Protein AF-D9WEN8-F1 (afdb_monomer)

Solvent-accessible surface area (backbone atoms only — not comparable to full-atom values): 18087 Å² total; per-residue (Å²): 137,87,83,88,86,85,82,89,89,84,84,88,90,79,89,88,81,90,81,87,88,85,82,89,86,88,82,87,87,84,91,87,86,86,87,88,85,88,84,84,89,87,86,89,84,90,87,85,89,81,90,79,90,79,93,75,87,80,79,76,79,74,79,77,76,73,78,77,68,77,66,58,41,31,35,40,40,37,37,26,65,63,61,92,58,55,71,56,54,54,54,49,50,37,51,77,69,47,34,47,82,76,46,77,50,74,50,76,41,84,86,83,42,35,27,38,39,41,37,35,30,33,37,79,56,96,74,58,70,66,59,53,50,62,66,42,45,66,59,34,60,76,56,58,43,55,68,50,76,45,54,66,83,64,53,54,33,27,35,41,28,30,44,91,49,54,70,56,45,52,51,53,53,49,32,34,74,74,57,79,37,73,52,38,68,69,31,38,40,18,56,48,70,88,55,45,68,62,38,47,76,69,75,35,49,70,43,76,50,62,68,49,92,89,39,40,68,59,38,52,50,53,50,50,49,50,36,59,77,66,63,46,63,36,38,33,30,28,43,43,78,74,82,77,53,74,66,59,51,59,80,38,58,97,25,66,47,79,56,71,100,65,68,86,85,79,70,84,71,92,75,91,69,85,87,73,94,81,80,134

Nearest PDB structures (foldseek):
  3lou-assembly1_A  TM=9.646E-01  e=3.267E-28  Burkholderia mallei ATCC 23344
  3n0v-assembly1_B  TM=9.504E-01  e=4.666E-27  Pseudomonas putida KT2440
  3n0v-assembly1_D  TM=9.487E-01  e=1.084E-26  Pseudomonas putida KT2440
  3n0v-assembly1_C  TM=9.506E-01  e=1.234E-26  Pseudomonas putida KT2440
  3o1l-assembly1_A  TM=9.426E-01  e=4.818E-26  Pseudomonas syringae pv. tomato

Structure (mmCIF, N/CA/C/O backbone):
data_AF-D9WEN8-F1
#
_entry.id   AF-D9WEN8-F1
#
loop_
_atom_site.group_PDB
_atom_site.id
_atom_site.type_symbol
_atom_site.label_atom_id
_atom_site.label_alt_id
_atom_site.label_comp_id
_atom_site.label_asym_id
_atom_site.label_entity_id
_atom_site.label_seq_id
_atom_site.pdbx_PDB_ins_code
_atom_site.Cartn_x
_atom_site.Cartn_y
_atom_site.Cartn_z
_atom_site.occupancy
_atom_site.B_iso_or_equiv
_atom_site.auth_seq_id
_atom_site.auth_comp_id
_atom_site.auth_asym_id
_atom_site.auth_atom_id
_atom_site.pdbx_PDB_model_num
ATOM 1 N N . MET A 1 1 ? 60.570 -8.920 40.098 1.00 38.47 1 MET A N 1
ATOM 2 C CA . MET A 1 1 ? 61.234 -9.096 38.787 1.00 38.47 1 MET A CA 1
ATOM 3 C C . MET A 1 1 ? 60.233 -8.640 37.731 1.00 38.47 1 MET A C 1
ATOM 5 O O . MET A 1 1 ? 59.176 -9.238 37.662 1.00 38.47 1 MET A O 1
ATOM 9 N N . ALA A 1 2 ? 60.297 -7.405 37.232 1.00 35.53 2 ALA A N 1
ATOM 10 C CA . ALA A 1 2 ? 61.261 -6.829 36.281 1.00 35.53 2 ALA A CA 1
ATOM 11 C C . ALA A 1 2 ? 60.870 -7.086 34.808 1.00 35.53 2 ALA A C 1
ATOM 13 O O . ALA A 1 2 ? 60.746 -8.235 34.403 1.00 35.53 2 ALA A O 1
ATOM 14 N N . GLY A 1 3 ? 60.752 -5.987 34.045 1.00 34.22 3 GLY A N 1
ATOM 15 C CA . GLY A 1 3 ? 60.703 -5.920 32.573 1.00 34.22 3 GLY A CA 1
ATOM 16 C C . GLY A 1 3 ? 59.301 -5.633 32.015 1.00 34.22 3 GLY A C 1
ATOM 17 O O . GLY A 1 3 ? 58.440 -6.489 32.112 1.00 34.22 3 GLY A O 1
ATOM 18 N N . GLY A 1 4 ? 58.942 -4.475 31.448 1.00 31.72 4 GLY A N 1
ATOM 19 C CA . GLY A 1 4 ? 59.735 -3.388 30.863 1.00 31.72 4 GLY A CA 1
ATOM 20 C C . GLY A 1 4 ? 59.797 -3.524 29.335 1.00 31.72 4 GLY A C 1
ATOM 21 O O . GLY A 1 4 ? 60.374 -4.485 28.844 1.00 31.72 4 GLY A O 1
ATOM 22 N N . GLY A 1 5 ? 59.231 -2.564 28.589 1.00 31.83 5 GLY A N 1
ATOM 23 C CA . GLY A 1 5 ? 59.340 -2.529 27.123 1.00 31.83 5 GLY A CA 1
ATOM 24 C C . GLY A 1 5 ? 58.477 -1.469 26.429 1.00 31.83 5 GLY A C 1
ATOM 25 O O . GLY A 1 5 ? 57.454 -1.788 25.836 1.00 31.83 5 GLY A O 1
ATOM 26 N N . ALA A 1 6 ? 58.896 -0.204 26.505 1.00 37.72 6 ALA A N 1
ATOM 27 C CA . ALA A 1 6 ? 58.406 0.913 25.689 1.00 37.72 6 ALA A CA 1
ATOM 28 C C . ALA A 1 6 ? 59.028 0.893 24.275 1.00 37.72 6 ALA A C 1
ATOM 30 O O . ALA A 1 6 ? 60.138 0.384 24.128 1.00 37.72 6 ALA A O 1
ATOM 31 N N . GLY A 1 7 ? 58.393 1.496 23.248 1.00 31.41 7 GLY A N 1
ATOM 32 C CA . GLY A 1 7 ? 59.042 1.498 21.923 1.00 31.41 7 GLY A CA 1
ATOM 33 C C . GLY A 1 7 ? 58.468 2.189 20.672 1.00 31.41 7 GLY A C 1
ATOM 34 O O . GLY A 1 7 ? 58.916 1.811 19.605 1.00 31.41 7 GLY A O 1
ATOM 35 N N . ARG A 1 8 ? 57.610 3.222 20.762 1.00 35.47 8 ARG A N 1
ATOM 36 C CA . ARG A 1 8 ? 57.650 4.453 19.907 1.00 35.47 8 ARG A CA 1
ATOM 37 C C . ARG A 1 8 ? 57.531 4.350 18.335 1.00 35.47 8 ARG A C 1
ATOM 39 O O . ARG A 1 8 ? 57.304 3.274 17.807 1.00 35.47 8 ARG A O 1
ATOM 46 N N . PRO A 1 9 ? 57.479 5.477 17.567 1.00 49.91 9 PRO A N 1
ATOM 47 C CA . PRO A 1 9 ? 56.407 5.764 16.590 1.00 49.91 9 PRO A CA 1
ATOM 48 C C . PRO A 1 9 ? 56.880 5.918 15.125 1.00 49.91 9 PRO A C 1
ATOM 50 O O . PRO A 1 9 ? 58.072 6.092 14.894 1.00 49.91 9 PRO A O 1
ATOM 53 N N . ARG A 1 10 ? 55.955 6.012 14.146 1.00 33.59 10 ARG A N 1
ATOM 54 C CA . ARG A 1 10 ? 56.220 6.613 12.811 1.00 33.59 10 ARG A CA 1
ATOM 55 C C . ARG A 1 10 ? 54.983 7.296 12.181 1.00 33.59 10 ARG A C 1
ATOM 57 O O . ARG A 1 10 ? 54.046 6.639 11.749 1.00 33.59 10 ARG A O 1
ATOM 64 N N . ARG A 1 11 ? 55.023 8.631 12.098 1.00 36.66 11 ARG A N 1
ATOM 65 C CA . ARG A 1 11 ? 54.615 9.473 10.939 1.00 36.66 11 ARG A CA 1
ATOM 66 C C . ARG A 1 11 ? 55.939 9.876 10.231 1.00 36.66 11 ARG A C 1
ATOM 68 O O . ARG A 1 11 ? 56.950 9.774 10.934 1.00 36.66 11 ARG A O 1
ATOM 75 N N . PRO A 1 12 ? 56.026 10.359 8.962 1.00 45.03 12 PRO A N 1
ATOM 76 C CA . PRO A 1 12 ? 55.145 11.372 8.348 1.00 45.03 12 PRO A CA 1
ATOM 77 C C . PRO A 1 12 ? 55.037 11.335 6.790 1.00 45.03 12 PRO A C 1
ATOM 79 O O . PRO A 1 12 ? 55.405 10.350 6.161 1.00 45.03 12 PRO A O 1
ATOM 82 N N . CYS A 1 13 ? 54.583 12.472 6.231 1.00 29.47 13 CYS A N 1
ATOM 83 C CA . CYS A 1 13 ? 54.629 12.976 4.841 1.00 29.47 13 CYS A CA 1
ATOM 84 C C . CYS A 1 13 ? 53.348 12.818 4.004 1.00 29.47 13 CYS A C 1
ATOM 86 O O . CYS A 1 13 ? 52.718 11.773 4.034 1.00 29.47 13 CYS A O 1
ATOM 88 N N . ALA A 1 14 ? 52.938 13.753 3.144 1.00 30.81 14 ALA A N 1
ATOM 89 C CA . ALA A 1 14 ? 53.024 15.218 3.035 1.00 30.81 14 ALA A CA 1
ATOM 90 C C . ALA A 1 14 ? 52.267 15.589 1.737 1.00 30.81 14 ALA A C 1
ATOM 92 O O . ALA A 1 14 ? 52.383 14.876 0.752 1.00 30.81 14 ALA A O 1
ATOM 93 N N . ALA A 1 15 ? 51.562 16.724 1.765 1.00 29.56 15 ALA A N 1
ATOM 94 C CA . ALA A 1 15 ? 51.354 17.695 0.680 1.00 29.56 15 ALA A CA 1
ATOM 95 C C . ALA A 1 15 ? 50.816 17.284 -0.716 1.00 29.56 15 ALA A C 1
ATOM 97 O O . ALA A 1 15 ? 51.430 16.536 -1.466 1.00 29.56 15 ALA A O 1
ATOM 98 N N . GLY A 1 16 ? 49.796 18.042 -1.151 1.00 27.25 16 GLY A N 1
ATOM 99 C CA . GLY A 1 16 ? 49.771 18.626 -2.498 1.00 27.25 16 GLY A CA 1
ATOM 100 C C . GLY A 1 16 ? 48.474 18.440 -3.289 1.00 27.25 16 GLY A C 1
ATOM 101 O O . GLY A 1 16 ? 48.266 17.388 -3.866 1.00 27.25 16 GLY A O 1
ATOM 102 N N . HIS A 1 17 ? 47.645 19.483 -3.405 1.00 33.69 17 HIS A N 1
ATOM 103 C CA . HIS A 1 17 ? 47.563 20.317 -4.619 1.00 33.69 17 HIS A CA 1
ATOM 104 C C . HIS A 1 17 ? 46.342 21.251 -4.589 1.00 33.69 17 HIS A C 1
ATOM 106 O O . HIS A 1 17 ? 45.189 20.830 -4.611 1.00 33.69 17 HIS A O 1
ATOM 112 N N . GLN A 1 18 ? 46.636 22.551 -4.607 1.00 35.09 18 GLN A N 1
ATOM 113 C CA . GLN A 1 18 ? 45.732 23.614 -5.031 1.00 35.09 18 GLN A CA 1
ATOM 114 C C . GLN A 1 18 ? 45.391 23.430 -6.518 1.00 35.09 18 GLN A C 1
ATOM 116 O O . GLN A 1 18 ? 46.287 23.179 -7.324 1.00 35.09 18 GLN A O 1
ATOM 121 N N . ARG A 1 19 ? 44.133 23.654 -6.917 1.00 34.00 19 ARG A N 1
ATOM 122 C CA . ARG A 1 19 ? 43.801 23.980 -8.312 1.00 34.00 19 ARG A CA 1
ATOM 123 C C . ARG A 1 19 ? 42.937 25.235 -8.386 1.00 34.00 19 ARG A C 1
ATOM 125 O O . ARG A 1 19 ? 41.888 25.350 -7.762 1.00 34.00 19 ARG A O 1
ATOM 132 N N . ARG A 1 20 ? 43.491 26.179 -9.144 1.00 33.03 20 ARG A N 1
ATOM 133 C CA . ARG A 1 20 ? 43.007 27.511 -9.504 1.00 33.03 20 ARG A CA 1
ATOM 134 C C . ARG A 1 20 ? 41.741 27.417 -10.365 1.00 33.03 20 ARG A C 1
ATOM 136 O O . ARG A 1 20 ? 41.629 26.509 -11.184 1.00 33.03 20 ARG A O 1
ATOM 143 N N . ARG A 1 21 ? 40.825 28.379 -10.204 1.00 33.25 21 ARG A N 1
ATOM 144 C CA . ARG A 1 21 ? 39.666 28.611 -11.083 1.00 33.25 21 ARG A CA 1
ATOM 145 C C . ARG A 1 21 ? 39.957 29.742 -12.078 1.00 33.25 21 ARG A C 1
ATOM 147 O O . ARG A 1 21 ? 40.507 30.765 -11.681 1.00 33.25 21 ARG A O 1
ATOM 154 N N . GLY A 1 22 ? 39.501 29.550 -13.318 1.00 30.94 22 GLY A N 1
ATOM 155 C CA . GLY A 1 22 ? 39.357 30.539 -14.399 1.00 30.94 22 GLY A CA 1
ATOM 156 C C . GLY A 1 22 ? 39.934 30.040 -15.739 1.00 30.94 22 GLY A C 1
ATOM 157 O O . GLY A 1 22 ? 40.894 29.271 -15.677 1.00 30.94 22 GLY A O 1
ATOM 158 N N . PRO A 1 23 ? 39.427 30.464 -16.926 1.00 40.69 23 PRO A N 1
ATOM 159 C CA . PRO A 1 23 ? 38.414 31.503 -17.193 1.00 40.69 23 PRO A CA 1
ATOM 160 C C . PRO A 1 23 ? 37.278 31.123 -18.192 1.00 40.69 23 PRO A C 1
ATOM 162 O O . PRO A 1 23 ? 37.383 30.167 -18.947 1.00 40.69 23 PRO A O 1
ATOM 165 N N . GLY A 1 24 ? 36.216 31.946 -18.194 1.00 29.12 24 GLY A N 1
ATOM 166 C CA . GLY A 1 24 ? 35.548 32.526 -19.379 1.00 29.12 24 GLY A CA 1
ATOM 167 C C . GLY A 1 24 ? 34.838 31.634 -20.410 1.00 29.12 24 GLY A C 1
ATOM 168 O O . GLY A 1 24 ? 35.480 31.019 -21.250 1.00 29.12 24 GLY A O 1
ATOM 169 N N . CYS A 1 25 ? 33.505 31.723 -20.469 1.00 31.09 25 CYS A N 1
ATOM 170 C CA . CYS A 1 25 ? 32.726 31.473 -21.689 1.00 31.09 25 CYS A CA 1
ATOM 171 C C . CYS A 1 25 ? 31.950 32.744 -22.054 1.00 31.09 25 CYS A C 1
ATOM 173 O O . CYS A 1 25 ? 31.210 33.284 -21.232 1.00 31.09 25 CYS A O 1
ATOM 175 N N . ALA A 1 26 ? 32.184 33.224 -23.274 1.00 33.00 26 ALA A N 1
ATOM 176 C CA . ALA A 1 26 ? 31.549 34.381 -23.888 1.00 33.00 26 ALA A CA 1
ATOM 177 C C . ALA A 1 26 ? 30.248 33.971 -24.600 1.00 33.00 26 ALA A C 1
ATOM 179 O O . ALA A 1 26 ? 30.195 32.925 -25.243 1.00 33.00 26 ALA A O 1
ATOM 180 N N . ALA A 1 27 ? 29.222 34.816 -24.496 1.00 37.03 27 ALA A N 1
ATOM 181 C CA . ALA A 1 27 ? 27.984 34.751 -25.273 1.00 37.03 27 ALA A CA 1
ATOM 182 C C . ALA A 1 27 ? 28.056 35.730 -26.466 1.00 37.03 27 ALA A C 1
ATOM 184 O O . ALA A 1 27 ? 28.736 36.754 -26.342 1.00 37.03 27 ALA A O 1
ATOM 185 N N . PRO A 1 28 ? 27.373 35.471 -27.598 1.00 39.84 28 PRO A N 1
ATOM 186 C CA . PRO A 1 28 ? 27.356 36.392 -28.729 1.00 39.84 28 PRO A CA 1
ATOM 187 C C . PRO A 1 28 ? 26.201 37.412 -28.683 1.00 39.84 28 PRO A C 1
ATOM 189 O O . PRO A 1 28 ? 25.186 37.232 -28.014 1.00 39.84 28 PRO A O 1
ATOM 192 N N . HIS A 1 29 ? 26.446 38.499 -29.417 1.00 36.53 29 HIS A N 1
ATOM 193 C CA . HIS A 1 29 ? 25.778 39.803 -29.489 1.00 36.53 29 HIS A CA 1
ATOM 194 C C . HIS A 1 29 ? 24.372 39.852 -30.146 1.00 36.53 29 HIS A C 1
ATOM 196 O O . HIS A 1 29 ? 23.955 38.882 -30.778 1.00 36.53 29 HIS A O 1
ATOM 202 N N . PRO A 1 30 ? 23.666 41.008 -30.043 1.00 41.50 30 PRO A N 1
ATOM 203 C CA . PRO A 1 30 ? 22.295 41.225 -30.519 1.00 41.50 30 PRO A CA 1
ATOM 204 C C . PRO A 1 30 ? 22.186 42.058 -31.821 1.00 41.50 30 PRO A C 1
ATOM 206 O O . PRO A 1 30 ? 23.112 42.778 -32.179 1.00 41.50 30 PRO A O 1
ATOM 209 N N . GLY A 1 31 ? 20.982 42.075 -32.415 1.00 28.75 31 GLY A N 1
ATOM 210 C CA . GLY A 1 31 ? 20.325 43.322 -32.855 1.00 28.75 31 GLY A CA 1
ATOM 211 C C . GLY A 1 31 ? 20.265 43.661 -34.357 1.00 28.75 31 GLY A C 1
ATOM 212 O O . GLY A 1 31 ? 21.283 43.863 -35.004 1.00 28.75 31 GLY A O 1
ATOM 213 N N . GLY A 1 32 ? 19.038 43.847 -34.859 1.00 27.78 32 GLY A N 1
ATOM 214 C CA . GLY A 1 32 ? 18.673 44.510 -36.123 1.00 27.78 32 GLY A CA 1
ATOM 215 C C . GLY A 1 32 ? 17.249 44.083 -36.517 1.00 27.78 32 GLY A C 1
ATOM 216 O O . GLY A 1 32 ? 16.947 42.902 -36.436 1.00 27.78 32 GLY A O 1
ATOM 217 N N . ALA A 1 33 ? 16.287 44.920 -36.892 1.00 30.94 33 ALA A N 1
ATOM 218 C CA . ALA A 1 33 ? 16.222 46.352 -37.138 1.00 30.94 33 ALA A CA 1
ATOM 219 C C . ALA A 1 33 ? 14.750 46.790 -36.964 1.00 30.94 33 ALA A C 1
ATOM 221 O O . ALA A 1 33 ? 13.836 45.981 -37.130 1.00 30.94 33 ALA A O 1
ATOM 222 N N . VAL A 1 34 ? 14.526 48.063 -36.650 1.00 32.06 34 VAL A N 1
ATOM 223 C CA . VAL A 1 34 ? 13.223 48.735 -36.735 1.00 32.06 34 VAL A CA 1
ATOM 224 C C . VAL A 1 34 ? 13.422 49.922 -37.656 1.00 32.06 34 VAL A C 1
ATOM 226 O O . VAL A 1 34 ? 14.363 50.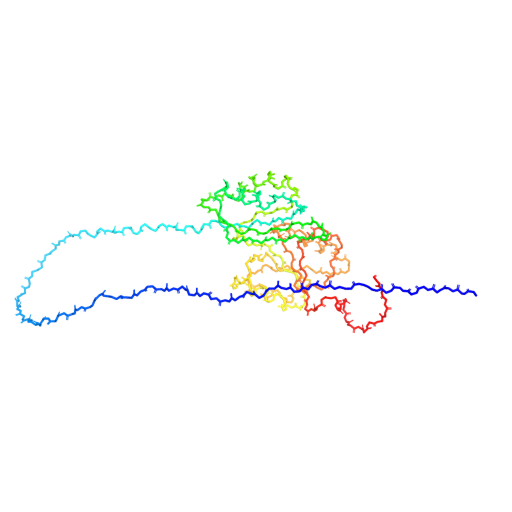680 -37.439 1.00 32.06 34 VAL A O 1
ATOM 229 N N . ASP A 1 35 ? 12.529 50.100 -38.623 1.00 30.66 35 ASP A N 1
ATOM 230 C CA . ASP A 1 35 ? 12.185 51.441 -39.073 1.00 30.66 35 ASP A CA 1
ATOM 231 C C . ASP A 1 35 ? 10.712 51.486 -39.487 1.00 30.66 35 ASP A C 1
ATOM 233 O O . ASP A 1 35 ? 10.218 50.642 -40.237 1.00 30.66 35 ASP A O 1
ATOM 237 N N . HIS A 1 36 ? 10.010 52.449 -38.901 1.00 31.69 36 HIS A N 1
ATOM 238 C CA . HIS A 1 36 ? 8.618 52.787 -39.151 1.00 31.69 36 HIS A CA 1
ATOM 239 C C . HIS A 1 36 ? 8.621 54.041 -40.016 1.00 31.69 36 HIS A C 1
ATOM 241 O O . HIS A 1 36 ? 9.131 55.066 -39.571 1.00 31.69 36 HIS A O 1
ATOM 247 N N . ASP A 1 37 ? 7.984 53.990 -41.184 1.00 31.75 37 ASP A N 1
ATOM 248 C CA . ASP A 1 37 ? 7.615 55.203 -41.908 1.00 31.75 37 ASP A CA 1
ATOM 249 C C . ASP A 1 37 ? 6.091 55.342 -41.968 1.00 31.75 37 ASP A C 1
ATOM 251 O O . ASP A 1 37 ? 5.347 54.382 -42.194 1.00 31.75 37 ASP A O 1
ATOM 255 N N . ALA A 1 38 ? 5.641 56.556 -41.675 1.00 34.44 38 ALA A N 1
ATOM 256 C CA . ALA A 1 38 ? 4.260 56.949 -41.479 1.00 34.44 38 ALA A CA 1
ATOM 257 C C . ALA A 1 38 ? 3.821 57.844 -42.643 1.00 34.44 38 ALA A C 1
ATOM 259 O O . ALA A 1 38 ? 4.340 58.942 -42.827 1.00 34.44 38 ALA A O 1
ATOM 260 N N . GLY A 1 39 ? 2.803 57.410 -43.390 1.00 29.14 39 GLY A N 1
ATOM 261 C CA . GLY A 1 39 ? 2.191 58.168 -44.483 1.00 29.14 39 GLY A CA 1
ATOM 262 C C . GLY A 1 39 ? 0.686 58.344 -44.280 1.00 29.14 39 GLY A C 1
ATOM 263 O O . GLY A 1 39 ? -0.055 57.375 -44.163 1.00 29.14 39 GLY A O 1
ATOM 264 N N . ARG A 1 40 ? 0.256 59.603 -44.207 1.00 29.89 40 ARG A N 1
ATOM 265 C CA . ARG A 1 40 ? -1.061 60.145 -43.825 1.00 29.89 40 ARG A CA 1
ATOM 266 C C . ARG A 1 40 ? -2.204 59.975 -44.855 1.00 29.89 40 ARG A C 1
ATOM 268 O O . ARG A 1 40 ? -1.979 60.127 -46.044 1.00 29.89 40 ARG A O 1
ATOM 275 N N . LEU A 1 41 ? -3.428 59.883 -44.299 1.00 31.83 41 LEU A N 1
ATOM 276 C CA . LEU A 1 41 ? -4.729 60.522 -44.652 1.00 31.83 41 LEU A CA 1
ATOM 277 C C . LEU A 1 41 ? -5.281 60.509 -46.099 1.00 31.83 41 LEU A C 1
ATOM 279 O O . LEU A 1 41 ? -4.725 61.165 -46.969 1.00 31.83 41 LEU A O 1
ATOM 283 N N . ALA A 1 42 ? -6.520 60.005 -46.261 1.00 29.61 42 ALA A N 1
ATOM 284 C CA . ALA A 1 42 ? -7.713 60.777 -46.685 1.00 29.61 42 ALA A CA 1
ATOM 285 C C . ALA A 1 42 ? -8.987 59.891 -46.785 1.00 29.61 42 ALA A C 1
ATOM 287 O O . ALA A 1 42 ? -8.921 58.731 -47.174 1.00 29.61 42 ALA A O 1
ATOM 288 N N . ALA A 1 43 ? -10.149 60.463 -46.459 1.00 33.06 43 ALA A N 1
ATOM 289 C CA . ALA A 1 43 ? -11.519 59.962 -46.701 1.00 33.06 43 ALA A CA 1
ATOM 290 C C . ALA A 1 43 ? -12.274 61.022 -47.557 1.00 33.06 43 ALA A C 1
ATOM 292 O O . ALA A 1 43 ? -11.658 62.063 -47.804 1.00 33.06 43 ALA A O 1
ATOM 293 N N . PRO A 1 44 ? -13.590 60.948 -47.892 1.00 51.03 44 PRO A N 1
ATOM 294 C CA . PRO A 1 44 ? -14.568 59.850 -48.058 1.00 51.03 44 PRO A CA 1
ATOM 295 C C . PRO A 1 44 ? -15.384 59.950 -49.397 1.00 51.03 44 PRO A C 1
ATOM 297 O O . PRO A 1 44 ? -15.250 60.910 -50.148 1.00 51.03 44 PRO A O 1
ATOM 300 N N . GLY A 1 45 ? -16.304 59.010 -49.674 1.00 29.73 45 GLY A N 1
ATOM 301 C CA . GLY A 1 45 ? -17.369 59.149 -50.700 1.00 29.73 45 GLY A CA 1
ATOM 302 C C . GLY A 1 45 ? -18.240 57.882 -50.789 1.00 29.73 45 GLY A C 1
ATOM 303 O O . GLY A 1 45 ? -17.715 56.809 -51.045 1.00 29.73 45 GLY A O 1
ATOM 304 N N . SER A 1 46 ? -19.484 57.886 -50.289 1.00 29.83 46 SER A N 1
ATOM 305 C CA . SER A 1 46 ? -20.760 58.210 -50.973 1.00 29.83 46 SER A CA 1
ATOM 306 C C . SER A 1 46 ? -21.368 57.053 -51.794 1.00 29.83 46 SER A C 1
ATOM 308 O O . SER A 1 46 ? -20.827 56.705 -52.837 1.00 29.83 46 SER A O 1
ATOM 310 N N . GLY A 1 47 ? -22.546 56.544 -51.390 1.00 29.86 47 GLY A N 1
ATOM 311 C CA . GLY A 1 47 ? -23.459 55.787 -52.273 1.00 29.86 47 GLY A CA 1
ATOM 312 C C . GLY A 1 47 ? -24.128 54.538 -51.657 1.00 29.86 47 GLY A C 1
ATOM 313 O O . GLY A 1 47 ? -23.404 53.698 -51.132 1.00 29.86 47 GLY A O 1
ATOM 314 N N . PRO A 1 48 ? -25.472 54.384 -51.704 1.00 41.44 48 PRO A N 1
ATOM 315 C CA . PRO A 1 48 ? -26.201 53.351 -50.959 1.00 41.44 48 PRO A CA 1
ATOM 316 C C . PRO A 1 48 ? -26.638 52.117 -51.782 1.00 41.44 48 PRO A C 1
ATOM 318 O O . PRO A 1 48 ? -26.738 52.161 -53.001 1.00 41.44 48 PRO A O 1
ATOM 321 N N . ALA A 1 49 ? -27.015 51.077 -51.024 1.00 36.56 49 ALA A N 1
ATOM 322 C CA . ALA A 1 49 ? -28.008 50.029 -51.301 1.00 36.56 49 ALA A CA 1
ATOM 323 C C . ALA A 1 49 ? -27.791 49.043 -52.470 1.00 36.56 49 ALA A C 1
ATOM 325 O O . ALA A 1 49 ? -28.019 49.363 -53.629 1.00 36.56 49 ALA A O 1
ATOM 326 N N . ALA A 1 50 ? -27.576 47.769 -52.120 1.00 31.30 50 ALA A N 1
ATOM 327 C CA . ALA A 1 50 ? -28.202 46.639 -52.809 1.00 31.30 50 ALA A CA 1
ATOM 328 C C . ALA A 1 50 ? -28.215 45.400 -51.900 1.00 31.30 50 ALA A C 1
ATOM 330 O O . ALA A 1 50 ? -27.183 44.913 -51.446 1.00 31.30 50 ALA A O 1
ATOM 331 N N . VAL A 1 51 ? -29.422 44.913 -51.633 1.00 40.47 51 VAL A N 1
ATOM 332 C CA . VAL A 1 51 ? -29.717 43.583 -51.094 1.00 40.47 51 VAL A CA 1
ATOM 333 C C . VAL A 1 51 ? -29.324 42.559 -52.159 1.00 40.47 51 VAL A C 1
ATOM 335 O O . VAL A 1 51 ? -29.614 42.827 -53.319 1.00 40.47 51 VAL A O 1
ATOM 338 N N . LEU A 1 52 ? -28.736 41.410 -51.798 1.00 32.47 52 LEU A N 1
ATOM 339 C CA . LEU A 1 52 ? -29.007 40.109 -52.436 1.00 32.47 52 LEU A CA 1
ATOM 340 C C . LEU A 1 52 ? -28.294 38.949 -51.713 1.00 32.47 52 LEU A C 1
ATOM 342 O O . LEU A 1 52 ? -27.117 39.000 -51.372 1.00 32.47 52 LEU A O 1
ATOM 346 N N . SER A 1 53 ? -29.089 37.903 -51.501 1.00 36.50 53 SER A N 1
ATOM 347 C CA . SER A 1 53 ? -28.758 36.553 -51.048 1.00 36.50 53 SER A CA 1
ATOM 348 C C . SER A 1 53 ? -27.585 35.922 -51.814 1.00 36.50 53 SER A C 1
ATOM 350 O O . SER A 1 53 ? -27.515 36.036 -53.036 1.00 36.50 53 SER A O 1
ATOM 352 N N . GLY A 1 54 ? -26.708 35.195 -51.114 1.00 30.69 54 GLY A N 1
ATOM 353 C CA . GLY A 1 54 ? -25.622 34.436 -51.736 1.00 30.69 54 GLY A CA 1
ATOM 354 C C . GLY A 1 54 ? -24.883 33.536 -50.749 1.00 30.69 54 GLY A C 1
ATOM 355 O O . GLY A 1 54 ? -24.062 33.992 -49.961 1.00 30.69 54 GLY A O 1
ATOM 356 N N . VAL A 1 55 ? -25.195 32.244 -50.799 1.00 45.69 55 VAL A N 1
ATOM 357 C CA . VAL A 1 55 ? -24.553 31.154 -50.055 1.00 45.69 55 VAL A CA 1
ATOM 358 C C . VAL A 1 55 ? -23.072 31.057 -50.443 1.00 45.69 55 VAL A C 1
ATOM 360 O O . VAL A 1 55 ? -22.759 30.822 -51.606 1.00 45.69 55 VAL A O 1
ATOM 363 N N . ALA A 1 56 ? -22.159 31.174 -49.475 1.00 34.56 56 ALA A N 1
ATOM 364 C CA . ALA A 1 56 ? -20.746 30.839 -49.653 1.00 34.56 56 ALA A CA 1
ATOM 365 C C . ALA A 1 56 ? -20.232 30.086 -48.418 1.00 34.56 56 ALA A C 1
ATOM 367 O O . ALA A 1 56 ? -20.321 30.558 -47.285 1.00 34.56 56 ALA A O 1
ATOM 368 N N . GLY A 1 57 ? -19.766 28.860 -48.658 1.00 40.56 57 GLY A N 1
ATOM 369 C CA . GLY A 1 57 ? -19.436 27.867 -47.647 1.00 40.56 57 GLY A CA 1
ATOM 370 C C . GLY A 1 57 ? -18.371 28.312 -46.650 1.00 40.56 57 GLY A C 1
ATOM 371 O O . GLY A 1 57 ? -17.233 28.605 -47.009 1.00 40.56 57 GLY A O 1
ATOM 372 N N . VAL A 1 58 ? -18.716 28.219 -45.369 1.00 34.00 58 VAL A N 1
ATOM 373 C CA . VAL A 1 58 ? -17.721 28.103 -44.308 1.00 34.00 58 VAL A CA 1
ATOM 374 C C . VAL A 1 58 ? -17.235 26.660 -44.335 1.00 34.00 58 VAL A C 1
ATOM 376 O O . VAL A 1 58 ? -17.921 25.747 -43.870 1.00 34.00 58 VAL A O 1
ATOM 379 N N . ARG A 1 59 ? -16.048 26.431 -44.907 1.00 36.59 59 ARG A N 1
ATOM 380 C CA . ARG A 1 59 ? -15.297 25.205 -44.631 1.00 36.59 59 ARG A CA 1
ATOM 381 C C . ARG A 1 59 ? -15.074 25.170 -43.123 1.00 36.59 59 ARG A C 1
ATOM 383 O O . ARG A 1 59 ? -14.277 25.937 -42.590 1.00 36.59 59 ARG A O 1
ATOM 390 N N . ARG A 1 60 ? -15.815 24.300 -42.436 1.00 36.91 60 ARG A N 1
ATOM 391 C CA . ARG A 1 60 ? -15.496 23.887 -41.073 1.00 36.91 60 ARG A CA 1
ATOM 392 C C . ARG A 1 60 ? -14.091 23.297 -41.121 1.00 36.91 60 ARG A C 1
ATOM 394 O O . ARG A 1 60 ? -13.918 22.173 -41.583 1.00 36.91 60 ARG A O 1
ATOM 401 N N . TYR A 1 61 ? -13.097 24.058 -40.677 1.00 38.62 61 TYR A N 1
ATOM 402 C CA . TYR A 1 61 ? -11.851 23.467 -40.217 1.00 38.62 61 TYR A CA 1
ATOM 403 C C . TYR A 1 61 ? -12.226 22.619 -39.006 1.00 38.62 61 TYR A C 1
ATOM 405 O O . TYR A 1 61 ? -12.469 23.135 -37.917 1.00 38.62 61 TYR A O 1
ATOM 413 N N . GLY A 1 62 ? -12.397 21.319 -39.241 1.00 39.12 62 GLY A N 1
ATOM 414 C CA . GLY A 1 62 ? -12.480 20.346 -38.172 1.00 39.12 62 GLY A CA 1
ATOM 415 C C . GLY A 1 62 ? -11.182 20.443 -37.393 1.00 39.12 62 GLY A C 1
ATOM 416 O O . GLY A 1 62 ? -10.128 20.070 -37.898 1.00 39.12 62 GLY A O 1
ATOM 417 N N . VAL A 1 63 ? -11.256 20.982 -36.180 1.00 42.41 63 VAL A N 1
ATOM 418 C CA . VAL A 1 63 ? -10.225 20.743 -35.179 1.00 42.41 63 VAL A CA 1
ATOM 419 C C . VAL A 1 63 ? -10.295 19.244 -34.922 1.00 42.41 63 VAL A C 1
ATOM 421 O O . VAL A 1 63 ? -11.196 18.767 -34.232 1.00 42.41 63 VAL A O 1
ATOM 424 N N . MET A 1 64 ? -9.405 18.483 -35.561 1.00 38.78 64 MET A N 1
ATOM 425 C CA . MET A 1 64 ? -9.118 17.125 -35.131 1.00 38.78 64 MET A CA 1
ATOM 426 C C . MET A 1 64 ? -8.514 17.274 -33.741 1.00 38.78 64 MET A C 1
ATOM 428 O O . MET A 1 64 ? -7.342 17.595 -33.579 1.00 38.78 64 MET A O 1
ATOM 432 N N . SER A 1 65 ? -9.371 17.151 -32.733 1.00 41.28 65 SER A N 1
ATOM 433 C CA . SER A 1 65 ? -8.961 16.912 -31.362 1.00 41.28 65 SER A CA 1
ATOM 434 C C . SER A 1 65 ? -8.272 15.553 -31.368 1.00 41.28 65 SER A C 1
ATOM 436 O O . SER A 1 65 ? -8.920 14.528 -31.159 1.00 41.28 65 SER A O 1
ATOM 438 N N . GLU A 1 66 ? -6.970 15.533 -31.647 1.00 42.12 66 GLU A N 1
ATOM 439 C CA . GLU A 1 66 ? -6.120 14.450 -31.180 1.00 42.12 66 GLU A CA 1
ATOM 440 C C . GLU A 1 66 ? -6.283 14.430 -29.666 1.00 42.12 66 GLU A C 1
ATOM 442 O O . GLU A 1 66 ? -5.775 15.294 -28.943 1.00 42.12 66 GLU A O 1
ATOM 447 N N . SER A 1 67 ? -7.084 13.475 -29.198 1.00 41.50 67 SER A N 1
ATOM 448 C CA . SER A 1 67 ? -7.108 13.074 -27.808 1.00 41.50 67 SER A CA 1
ATOM 449 C C . SER A 1 67 ? -5.688 12.642 -27.479 1.00 41.50 67 SER A C 1
ATOM 451 O O . SER A 1 67 ? -5.301 11.506 -27.746 1.00 41.50 67 SER A O 1
ATOM 453 N N . HIS A 1 68 ? -4.890 13.572 -26.963 1.00 43.47 68 HIS A N 1
ATOM 454 C CA . HIS A 1 68 ? -3.613 13.266 -26.354 1.00 43.47 68 HIS A CA 1
ATOM 455 C C . HIS A 1 68 ? -3.947 12.458 -25.103 1.00 43.47 68 HIS A C 1
ATOM 457 O O . HIS A 1 68 ? -4.148 13.012 -24.022 1.00 43.47 68 HIS A O 1
ATOM 463 N N . SER A 1 69 ? -4.112 11.144 -25.268 1.00 56.16 69 SER A N 1
ATOM 464 C CA . SER A 1 69 ? -4.151 10.223 -24.145 1.00 56.16 69 SER A CA 1
ATOM 465 C C . SER A 1 69 ? -2.836 10.421 -23.413 1.00 56.16 69 SER A C 1
ATOM 467 O O . SER A 1 69 ? -1.771 10.231 -24.005 1.00 56.16 69 SER A O 1
ATOM 469 N N . VAL A 1 70 ? -2.907 10.876 -22.163 1.00 60.28 70 VAL A N 1
ATOM 470 C CA . VAL A 1 70 ? -1.731 10.968 -21.299 1.00 60.28 70 VAL A CA 1
ATOM 471 C C . VAL A 1 70 ? -1.035 9.604 -21.363 1.00 60.28 70 VAL A C 1
ATOM 473 O O . VAL A 1 70 ? -1.710 8.602 -21.122 1.00 60.28 70 VAL A O 1
ATOM 476 N N . PRO A 1 71 ? 0.248 9.536 -21.763 1.00 69.44 71 PRO A N 1
ATOM 477 C CA . PRO A 1 71 ? 0.924 8.259 -21.933 1.00 69.44 71 PRO A CA 1
ATOM 478 C C . PRO A 1 71 ? 0.889 7.480 -20.620 1.00 69.44 71 PRO A C 1
ATOM 480 O O . PRO A 1 71 ? 1.083 8.060 -19.546 1.00 69.44 71 PRO A O 1
ATOM 483 N N . ASP A 1 72 ? 0.614 6.179 -20.717 1.00 88.94 72 ASP A N 1
ATOM 484 C CA . ASP A 1 72 ? 0.494 5.318 -19.550 1.00 88.94 72 ASP A CA 1
ATOM 485 C C . ASP A 1 72 ? 1.811 5.320 -18.760 1.00 88.94 72 ASP A C 1
ATOM 487 O O . ASP A 1 72 ? 2.892 5.043 -19.293 1.00 88.94 72 ASP A O 1
ATOM 491 N N . GLN A 1 73 ? 1.705 5.666 -17.479 1.00 95.12 73 GLN A N 1
ATOM 492 C CA . GLN A 1 73 ? 2.817 5.735 -16.539 1.00 95.12 73 GLN A CA 1
ATOM 493 C C . GLN A 1 73 ? 2.739 4.574 -15.554 1.00 95.12 73 GLN A C 1
ATOM 495 O O . GLN A 1 73 ? 1.656 4.172 -15.120 1.00 95.12 73 GLN A O 1
ATOM 500 N N . TYR A 1 74 ? 3.901 4.059 -15.173 1.00 97.19 74 TYR A N 1
ATOM 501 C CA . TYR A 1 74 ? 4.047 2.872 -14.344 1.00 97.19 74 TYR A CA 1
ATOM 502 C C . TYR A 1 74 ? 5.190 3.039 -13.356 1.00 97.19 74 TYR A C 1
ATOM 504 O O . TYR A 1 74 ? 6.153 3.770 -13.591 1.00 97.19 74 TYR A O 1
ATOM 512 N N . ILE A 1 75 ?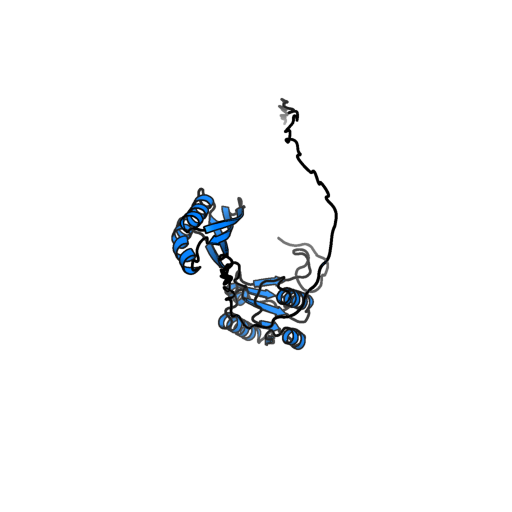 5.099 2.312 -12.252 1.00 97.50 75 ILE A N 1
ATOM 513 C CA . ILE A 1 75 ? 6.139 2.245 -11.237 1.00 97.50 75 ILE A CA 1
ATOM 514 C C . ILE A 1 75 ? 6.540 0.781 -11.074 1.00 97.50 75 ILE A C 1
ATOM 516 O O . ILE A 1 75 ? 5.702 -0.075 -10.793 1.00 97.50 75 ILE A O 1
ATOM 520 N N . LEU A 1 76 ? 7.834 0.514 -11.237 1.00 98.25 76 LEU A N 1
ATOM 521 C CA . LEU A 1 76 ? 8.488 -0.732 -10.861 1.00 98.25 76 LEU A CA 1
ATOM 522 C C . LEU A 1 76 ? 9.163 -0.527 -9.506 1.00 98.25 76 LEU A C 1
ATOM 524 O O . LEU A 1 76 ? 9.991 0.370 -9.354 1.00 98.25 76 LEU A O 1
ATOM 528 N N . THR A 1 77 ? 8.843 -1.374 -8.539 1.00 98.19 77 THR A N 1
ATOM 529 C CA . THR A 1 77 ? 9.588 -1.502 -7.282 1.00 98.19 77 THR A CA 1
ATOM 530 C C . THR A 1 77 ? 10.161 -2.899 -7.192 1.00 98.19 77 THR A C 1
ATOM 532 O O . THR A 1 77 ? 9.456 -3.858 -7.502 1.00 98.19 77 THR A O 1
ATOM 535 N N . LEU A 1 78 ? 11.410 -3.021 -6.756 1.00 98.06 78 LEU A N 1
ATOM 536 C CA . LEU A 1 78 ? 12.055 -4.314 -6.563 1.00 98.06 78 LEU A CA 1
ATOM 537 C C . LEU A 1 78 ? 12.996 -4.314 -5.362 1.00 98.06 78 LEU A C 1
ATOM 539 O O . LEU A 1 78 ? 13.582 -3.285 -5.011 1.00 98.06 78 LEU A O 1
ATOM 543 N N . SER A 1 79 ? 13.172 -5.500 -4.790 1.00 97.75 79 SER A N 1
ATOM 544 C CA . SER A 1 79 ? 14.235 -5.831 -3.851 1.00 97.75 79 SER A CA 1
ATOM 545 C C . SER A 1 79 ? 14.837 -7.199 -4.183 1.00 97.75 79 SER A C 1
ATOM 547 O O . SER A 1 79 ? 14.122 -8.105 -4.603 1.00 97.75 79 SER A O 1
ATOM 549 N N . CYS A 1 80 ? 16.155 -7.355 -4.062 1.00 97.38 80 CYS A N 1
ATOM 550 C CA . CYS A 1 80 ? 16.847 -8.619 -4.345 1.00 97.38 80 CYS A CA 1
ATOM 551 C C . CYS A 1 80 ? 18.231 -8.663 -3.684 1.00 97.38 80 CYS A C 1
ATOM 553 O O . CYS A 1 80 ? 18.716 -7.627 -3.227 1.00 97.38 80 CYS A O 1
ATOM 555 N N . PRO A 1 81 ? 18.904 -9.825 -3.629 1.00 97.12 81 PRO A N 1
ATOM 556 C CA . PRO A 1 81 ? 20.312 -9.881 -3.253 1.00 97.12 81 PRO A CA 1
ATOM 557 C C . PRO A 1 81 ? 21.178 -9.020 -4.183 1.00 97.12 81 PRO A C 1
ATOM 559 O O . PRO A 1 81 ? 21.088 -9.137 -5.406 1.00 97.12 81 PRO A O 1
ATOM 562 N N . ASP A 1 82 ? 22.047 -8.191 -3.606 1.00 95.56 82 ASP A N 1
ATOM 563 C CA . ASP A 1 82 ? 22.883 -7.259 -4.364 1.00 95.56 82 ASP A CA 1
ATOM 564 C C . ASP A 1 82 ? 23.916 -8.003 -5.226 1.00 95.56 82 ASP A C 1
ATOM 566 O O . ASP A 1 82 ? 24.747 -8.773 -4.729 1.00 95.56 82 ASP A O 1
ATOM 570 N N . LYS A 1 83 ? 23.838 -7.792 -6.543 1.00 92.25 83 LYS A N 1
ATOM 571 C CA . LYS A 1 83 ? 24.675 -8.433 -7.562 1.00 92.25 83 LYS A CA 1
ATOM 572 C C . LYS A 1 83 ? 24.910 -7.487 -8.734 1.00 92.25 83 LYS A C 1
ATOM 574 O O . LYS A 1 83 ? 24.080 -6.650 -9.085 1.00 92.25 83 LYS A O 1
ATOM 579 N N . GLN A 1 84 ? 26.045 -7.664 -9.402 1.00 95.38 84 GLN A N 1
ATOM 580 C CA . GLN A 1 84 ? 26.355 -6.911 -10.611 1.00 95.38 84 GLN A CA 1
ATOM 581 C C . GLN A 1 84 ? 25.303 -7.166 -11.703 1.00 95.38 84 GLN A C 1
ATOM 583 O O . GLN A 1 84 ? 24.905 -8.302 -11.943 1.00 95.38 84 GLN A O 1
ATOM 588 N N . GLY A 1 85 ? 24.899 -6.101 -12.400 1.00 96.06 85 GLY A N 1
ATOM 589 C CA . GLY A 1 85 ? 24.050 -6.191 -13.590 1.00 96.06 85 GLY A CA 1
ATOM 590 C C . GLY A 1 85 ? 22.565 -5.903 -13.369 1.00 96.06 85 GLY A C 1
ATOM 591 O O . GLY A 1 85 ? 21.870 -5.736 -14.363 1.00 96.06 85 GLY A O 1
ATOM 592 N N . ILE A 1 86 ? 22.090 -5.745 -12.125 1.00 97.06 86 ILE A N 1
ATOM 593 C CA . ILE A 1 86 ? 20.665 -5.477 -11.832 1.00 97.06 86 ILE A CA 1
ATOM 594 C C . ILE A 1 86 ? 20.159 -4.244 -12.593 1.00 97.06 86 ILE A C 1
ATOM 596 O O . ILE A 1 86 ? 19.218 -4.332 -13.377 1.00 97.06 86 ILE A O 1
ATOM 600 N N . VAL A 1 87 ? 20.829 -3.098 -12.421 1.00 97.31 87 VAL A N 1
ATOM 601 C CA . VAL A 1 87 ? 20.427 -1.834 -13.067 1.00 97.31 87 VAL A CA 1
ATOM 602 C C . VAL A 1 87 ? 20.443 -1.954 -14.591 1.00 97.31 87 VAL A C 1
ATOM 604 O O . VAL A 1 87 ? 19.550 -1.434 -15.251 1.00 97.31 87 VAL A O 1
ATOM 607 N N . HIS A 1 88 ? 21.432 -2.656 -15.148 1.00 97.88 88 HIS A N 1
ATOM 608 C CA . HIS A 1 88 ? 21.533 -2.876 -16.589 1.00 97.88 88 HIS A CA 1
ATOM 609 C C . HIS A 1 88 ? 20.401 -3.764 -17.114 1.00 97.88 88 HIS A C 1
ATOM 611 O O . HIS A 1 88 ? 19.819 -3.447 -18.147 1.00 97.88 88 HIS A O 1
ATOM 617 N N . ALA A 1 89 ? 20.069 -4.848 -16.412 1.00 97.50 89 ALA A N 1
ATOM 618 C CA . ALA A 1 89 ? 18.984 -5.741 -16.801 1.00 97.50 89 ALA A CA 1
ATOM 619 C C . ALA A 1 89 ? 17.633 -5.012 -16.787 1.00 97.50 89 ALA A C 1
ATOM 621 O O . ALA A 1 89 ? 16.876 -5.103 -17.750 1.00 97.50 89 ALA A O 1
ATOM 622 N N . VAL A 1 90 ? 17.371 -4.224 -15.738 1.00 97.62 90 VAL A N 1
ATOM 623 C CA . VAL A 1 90 ? 16.138 -3.435 -15.604 1.00 97.62 90 VAL A CA 1
ATOM 624 C C . VAL A 1 90 ? 16.047 -2.354 -16.682 1.00 97.62 90 VAL A C 1
ATOM 626 O O . VAL A 1 90 ? 15.025 -2.247 -17.356 1.00 97.62 90 VAL A O 1
ATOM 629 N N . SER A 1 91 ? 17.104 -1.563 -16.890 1.00 97.56 91 SER A N 1
ATOM 630 C CA . SER A 1 91 ? 17.075 -0.497 -17.898 1.00 97.56 91 SER A CA 1
ATOM 631 C C . SER A 1 91 ? 16.999 -1.044 -19.323 1.00 97.56 91 SER A C 1
ATOM 633 O O . SER A 1 91 ? 16.273 -0.491 -20.148 1.00 97.56 91 SER A O 1
ATOM 635 N N . SER A 1 92 ? 17.677 -2.161 -19.603 1.00 97.38 92 SER A N 1
ATOM 636 C CA . SER A 1 92 ? 17.596 -2.841 -20.899 1.00 97.38 92 SER A CA 1
ATOM 637 C C . SER A 1 92 ? 16.199 -3.396 -21.144 1.00 97.38 92 SER A C 1
ATOM 639 O O . SER A 1 92 ? 15.661 -3.207 -22.228 1.00 97.38 92 SER A O 1
ATOM 641 N N . PHE A 1 93 ? 15.574 -4.019 -20.141 1.00 97.00 93 PHE A N 1
ATOM 642 C CA . PHE A 1 93 ? 14.183 -4.463 -20.229 1.00 97.00 93 PHE A CA 1
ATOM 643 C C . PHE A 1 93 ? 13.236 -3.310 -20.595 1.00 97.00 93 PHE A C 1
ATOM 645 O O . PHE A 1 93 ? 12.450 -3.434 -21.535 1.00 97.00 93 PHE A O 1
ATOM 652 N N . LEU A 1 94 ? 13.331 -2.180 -19.886 1.00 96.69 94 LEU A N 1
ATOM 653 C CA . LEU A 1 94 ? 12.476 -1.018 -20.144 1.00 96.69 94 LEU A CA 1
ATOM 654 C C . LEU A 1 94 ? 12.698 -0.471 -21.557 1.00 96.69 94 LEU A C 1
ATOM 656 O O . LEU A 1 94 ? 11.738 -0.202 -22.272 1.00 96.69 94 LEU A O 1
ATOM 660 N N . PHE A 1 95 ? 13.950 -0.387 -22.002 1.00 95.94 95 PHE A N 1
ATOM 661 C CA . PHE A 1 95 ? 14.263 0.032 -23.364 1.00 95.94 95 PHE A CA 1
ATOM 662 C C . PHE A 1 95 ? 13.679 -0.925 -24.418 1.00 95.94 95 PHE A C 1
ATOM 664 O O . PHE A 1 95 ? 13.010 -0.486 -25.352 1.00 95.94 95 PHE A O 1
ATOM 671 N N . MET A 1 96 ? 13.875 -2.237 -24.248 1.00 94.12 96 MET A N 1
ATOM 672 C CA . MET A 1 96 ? 13.407 -3.261 -25.192 1.00 94.12 96 MET A CA 1
ATOM 673 C C . MET A 1 96 ? 11.880 -3.368 -25.263 1.00 94.12 96 MET A C 1
ATOM 675 O O . MET A 1 96 ? 11.345 -3.791 -26.284 1.00 94.12 96 MET A O 1
ATOM 679 N N . THR A 1 97 ? 11.177 -2.966 -24.205 1.00 92.88 97 THR A N 1
ATOM 680 C CA . THR A 1 97 ? 9.707 -2.906 -24.160 1.00 92.88 97 THR A CA 1
ATOM 681 C C . THR A 1 97 ? 9.144 -1.556 -24.613 1.00 92.88 97 THR A C 1
ATOM 683 O O . THR A 1 97 ? 7.947 -1.314 -24.484 1.00 92.88 97 THR A O 1
ATOM 686 N N . GLY A 1 98 ? 9.979 -0.665 -25.162 1.00 93.19 98 GLY A N 1
ATOM 687 C CA . GLY A 1 98 ? 9.533 0.638 -25.657 1.00 93.19 98 GLY A CA 1
ATOM 688 C C . GLY A 1 98 ? 9.101 1.594 -24.542 1.00 93.19 98 GLY A C 1
ATOM 689 O O . GLY A 1 98 ? 8.216 2.426 -24.748 1.00 93.19 98 GLY A O 1
ATOM 690 N N . CYS A 1 99 ? 9.699 1.472 -23.356 1.00 95.94 99 CYS A N 1
ATOM 691 C CA . CYS A 1 99 ? 9.462 2.354 -22.221 1.00 95.94 99 CYS A CA 1
ATOM 692 C C . CYS A 1 99 ? 10.591 3.381 -22.057 1.00 95.94 99 CYS A C 1
ATOM 694 O O . CYS A 1 99 ? 11.756 3.123 -22.359 1.00 95.94 99 CYS A O 1
ATOM 696 N N . ASN A 1 100 ? 10.242 4.550 -21.521 1.00 96.06 100 ASN A N 1
ATOM 697 C CA . ASN A 1 100 ? 11.177 5.605 -21.144 1.00 96.06 100 ASN A CA 1
ATOM 698 C C . ASN A 1 100 ? 11.163 5.815 -19.626 1.00 96.06 100 ASN A C 1
ATOM 700 O O . ASN A 1 100 ? 10.095 5.878 -19.023 1.00 96.06 100 ASN A O 1
ATOM 704 N N . ILE A 1 101 ? 12.339 5.952 -19.012 1.00 97.31 101 ILE A N 1
ATOM 705 C CA . ILE A 1 101 ? 12.474 6.210 -17.572 1.00 97.31 101 ILE A CA 1
ATOM 706 C C . ILE A 1 101 ? 12.255 7.704 -17.298 1.00 97.31 101 ILE A C 1
ATOM 708 O O . ILE A 1 101 ? 12.897 8.547 -17.921 1.00 97.31 101 ILE A O 1
ATOM 712 N N . GLU A 1 102 ? 11.386 8.017 -16.338 1.00 97.06 102 GLU A N 1
ATOM 713 C CA . GLU A 1 102 ? 11.104 9.381 -15.869 1.00 97.06 102 GLU A CA 1
ATOM 714 C C . GLU A 1 102 ? 11.842 9.702 -14.565 1.00 97.06 102 GLU A C 1
ATOM 716 O O . GLU A 1 102 ? 12.407 10.780 -14.413 1.00 97.06 102 GLU A O 1
ATOM 721 N N . ASP A 1 103 ? 11.848 8.757 -13.622 1.00 97.50 103 ASP A N 1
ATOM 722 C CA . ASP A 1 103 ? 12.567 8.856 -12.349 1.00 97.50 103 ASP A CA 1
ATOM 723 C C . ASP A 1 103 ? 13.112 7.478 -11.965 1.00 97.50 103 ASP A C 1
ATOM 725 O O . ASP A 1 103 ? 12.462 6.454 -12.186 1.00 97.50 103 ASP A O 1
ATOM 729 N N . SER A 1 104 ? 14.312 7.434 -11.393 1.00 97.50 104 SER A N 1
ATOM 730 C CA . SER A 1 104 ? 14.943 6.187 -10.963 1.00 97.50 104 SER A CA 1
ATOM 731 C C . SER A 1 104 ? 15.750 6.419 -9.701 1.00 97.50 104 SER A C 1
ATOM 733 O O . SER A 1 104 ? 16.614 7.293 -9.651 1.00 97.50 104 SER A O 1
ATOM 735 N N . GLN A 1 105 ? 15.500 5.586 -8.700 1.00 98.00 105 GLN A N 1
ATOM 736 C CA . GLN A 1 105 ? 16.188 5.618 -7.419 1.00 98.00 105 GLN A CA 1
ATOM 737 C C . GLN A 1 105 ? 16.628 4.208 -7.055 1.00 98.00 105 GLN A C 1
ATOM 739 O O . GLN A 1 105 ? 15.870 3.250 -7.219 1.00 98.00 105 GLN A O 1
ATOM 744 N N . GLN A 1 106 ? 17.840 4.087 -6.526 1.00 97.00 106 GLN A N 1
ATOM 745 C CA . GLN A 1 106 ? 18.387 2.822 -6.071 1.00 97.00 106 GLN A CA 1
ATOM 746 C C . GLN A 1 106 ? 19.121 2.984 -4.748 1.00 97.00 106 GLN A C 1
ATOM 748 O O . GLN A 1 106 ? 19.731 4.020 -4.473 1.00 97.00 106 GLN A O 1
ATOM 753 N N . PHE A 1 107 ? 19.087 1.928 -3.950 1.00 96.31 107 PHE A N 1
ATOM 754 C CA . PHE A 1 107 ? 19.755 1.860 -2.665 1.00 96.31 107 PHE A CA 1
ATOM 755 C C . PHE A 1 107 ? 20.300 0.450 -2.450 1.00 96.31 107 PHE A C 1
ATOM 757 O O . PHE A 1 107 ? 19.557 -0.525 -2.517 1.00 96.31 107 PHE A O 1
ATOM 764 N N . GLY A 1 108 ? 21.605 0.349 -2.208 1.00 93.94 108 GLY A N 1
ATOM 765 C CA . GLY A 1 108 ? 22.259 -0.899 -1.826 1.00 93.94 108 GLY A CA 1
ATOM 766 C C . GLY A 1 108 ? 22.578 -0.877 -0.339 1.00 93.94 108 GLY A C 1
ATOM 767 O O . GLY A 1 108 ? 23.347 -0.025 0.115 1.00 93.94 108 GLY A O 1
ATOM 768 N N . ASP A 1 109 ? 22.009 -1.816 0.406 1.00 93.44 109 ASP A N 1
ATOM 769 C CA . ASP A 1 109 ? 22.292 -2.005 1.820 1.00 93.44 109 ASP A CA 1
ATOM 770 C C . ASP A 1 109 ? 23.469 -2.972 1.994 1.00 93.44 109 ASP A C 1
ATOM 772 O O . ASP A 1 109 ? 23.402 -4.167 1.690 1.00 93.44 109 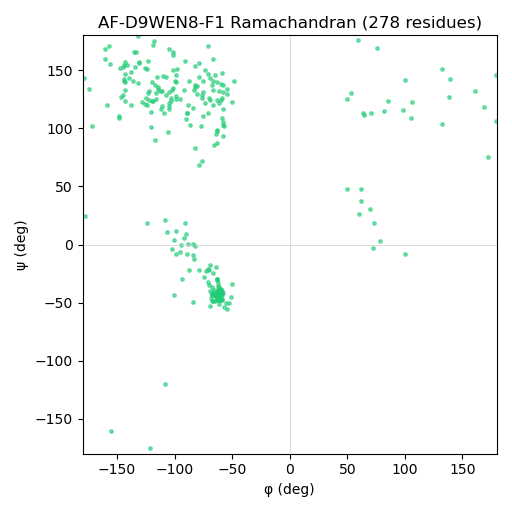ASP A O 1
ATOM 776 N N . ARG A 1 110 ? 24.582 -2.446 2.508 1.00 90.69 110 ARG A N 1
ATOM 777 C CA . ARG A 1 110 ? 25.808 -3.224 2.713 1.00 90.69 110 ARG A CA 1
ATOM 778 C C . ARG A 1 110 ? 25.705 -4.202 3.874 1.00 90.69 110 ARG A C 1
ATOM 780 O O . ARG A 1 110 ? 26.486 -5.158 3.873 1.00 90.69 110 ARG A O 1
ATOM 787 N N . ASP A 1 111 ? 24.806 -3.976 4.823 1.00 93.88 111 ASP A N 1
ATOM 788 C CA . ASP A 1 111 ? 24.671 -4.805 6.016 1.00 93.88 111 ASP A CA 1
ATOM 789 C C . ASP A 1 111 ? 23.801 -6.022 5.706 1.00 93.88 111 ASP A C 1
ATOM 791 O O . ASP A 1 111 ? 24.219 -7.157 5.935 1.00 93.88 111 ASP A O 1
ATOM 795 N N . THR A 1 112 ? 22.638 -5.801 5.086 1.00 94.00 112 THR A N 1
ATOM 796 C CA . THR A 1 112 ? 21.726 -6.889 4.687 1.00 94.00 112 THR A CA 1
ATOM 797 C C . THR A 1 112 ? 22.083 -7.538 3.349 1.00 94.00 112 THR A C 1
ATOM 799 O O . THR A 1 112 ? 21.571 -8.613 3.046 1.00 94.00 112 THR A O 1
ATOM 802 N N . LYS A 1 113 ? 22.978 -6.927 2.557 1.00 95.56 113 LYS A N 1
ATOM 803 C CA . LYS A 1 113 ? 23.326 -7.347 1.183 1.00 95.56 113 LYS A CA 1
ATOM 804 C C . LYS A 1 113 ? 22.132 -7.331 0.228 1.00 95.56 113 LYS A C 1
ATOM 806 O O . LYS A 1 113 ? 22.118 -8.076 -0.753 1.00 95.56 113 LYS A O 1
ATOM 811 N N . LEU A 1 114 ? 21.141 -6.491 0.510 1.00 96.88 114 LEU A N 1
ATOM 812 C CA . LEU A 1 114 ? 19.981 -6.295 -0.345 1.00 96.88 114 LEU A CA 1
ATOM 813 C C . LEU A 1 114 ? 20.148 -5.049 -1.211 1.00 96.88 114 LEU A C 1
ATOM 815 O O . LEU A 1 114 ? 20.706 -4.034 -0.796 1.00 96.88 114 LEU A O 1
ATOM 819 N N . PHE A 1 115 ? 19.618 -5.136 -2.420 1.00 97.56 115 PHE A N 1
ATOM 820 C CA . PHE A 1 115 ? 19.505 -4.053 -3.374 1.00 97.56 115 PHE A CA 1
ATOM 821 C C . PHE A 1 115 ? 18.034 -3.713 -3.575 1.00 97.56 115 PHE A C 1
ATOM 823 O O . PHE A 1 115 ? 17.219 -4.602 -3.817 1.00 97.56 115 PHE A O 1
ATOM 830 N N . PHE A 1 116 ? 17.715 -2.425 -3.515 1.00 98.06 116 PHE A N 1
ATOM 831 C CA . PHE A 1 116 ? 16.383 -1.875 -3.715 1.00 98.06 116 PHE A CA 1
ATOM 832 C C . PHE A 1 116 ? 16.403 -0.908 -4.889 1.00 98.06 116 PHE A C 1
ATOM 834 O O . PHE A 1 116 ? 17.329 -0.103 -5.023 1.00 98.06 116 PHE A O 1
ATOM 841 N N . MET A 1 117 ? 15.360 -0.941 -5.712 1.00 98.19 117 MET A N 1
ATOM 842 C CA . MET A 1 117 ? 15.199 0.018 -6.800 1.00 98.19 117 MET A CA 1
ATOM 843 C C . MET A 1 117 ? 13.733 0.372 -6.999 1.00 98.19 117 MET A C 1
ATOM 845 O O . MET A 1 117 ? 12.849 -0.482 -6.916 1.00 98.19 117 MET A O 1
ATOM 849 N N . ARG A 1 118 ? 13.491 1.650 -7.279 1.00 98.44 118 ARG A N 1
ATOM 850 C CA . ARG A 1 118 ? 12.203 2.181 -7.709 1.00 98.44 118 ARG A CA 1
ATOM 851 C C . ARG A 1 118 ? 12.402 2.921 -9.021 1.00 98.44 118 ARG A C 1
ATOM 853 O O . ARG A 1 118 ? 13.218 3.837 -9.087 1.00 98.44 118 ARG A O 1
ATOM 860 N N . VAL A 1 119 ? 11.628 2.555 -10.033 1.00 98.31 119 VAL A N 1
ATOM 861 C CA . VAL A 1 119 ? 11.665 3.177 -11.356 1.00 98.31 119 VAL A CA 1
ATOM 862 C C . VAL A 1 119 ? 10.271 3.643 -11.721 1.00 98.31 119 VAL A C 1
ATOM 864 O O . VAL A 1 119 ? 9.349 2.838 -11.786 1.00 98.31 119 VAL A O 1
ATOM 867 N N . HIS A 1 120 ? 10.120 4.937 -11.963 1.00 98.00 120 HIS A N 1
ATOM 868 C CA . HIS A 1 120 ? 8.947 5.518 -12.595 1.00 98.00 120 HIS A CA 1
ATOM 869 C C . HIS A 1 120 ? 9.229 5.650 -14.091 1.00 98.00 120 HIS A C 1
ATOM 871 O O . HIS A 1 120 ? 10.238 6.239 -14.482 1.00 98.00 120 HIS A O 1
ATOM 877 N N . PHE A 1 121 ? 8.369 5.084 -14.928 1.00 97.38 121 PHE A N 1
ATOM 878 C CA . PHE A 1 121 ? 8.569 5.042 -16.372 1.00 97.38 121 PHE A CA 1
ATOM 879 C C . PHE A 1 121 ? 7.248 5.210 -17.119 1.00 97.38 121 PHE A C 1
ATOM 881 O O . PHE A 1 121 ? 6.177 4.927 -16.585 1.00 97.38 121 PHE A O 1
ATOM 888 N N . ARG A 1 122 ? 7.327 5.657 -18.372 1.00 96.12 122 ARG A N 1
ATOM 889 C CA . ARG A 1 122 ? 6.185 5.761 -19.287 1.00 96.12 122 ARG A CA 1
ATOM 890 C C . ARG A 1 122 ? 6.358 4.819 -20.469 1.00 96.12 122 ARG A C 1
ATOM 892 O O . ARG A 1 122 ? 7.474 4.665 -20.968 1.00 96.12 122 ARG A O 1
ATOM 899 N N . ALA A 1 123 ? 5.268 4.240 -20.953 1.00 93.94 123 ALA A N 1
ATOM 900 C CA . ALA A 1 123 ? 5.284 3.511 -22.216 1.00 93.94 123 ALA A CA 1
ATOM 901 C C . ALA A 1 123 ? 5.147 4.491 -23.394 1.00 93.94 123 ALA A C 1
ATOM 903 O O . ALA A 1 123 ? 4.330 5.411 -23.355 1.00 93.94 123 ALA A O 1
ATOM 904 N N . VAL A 1 124 ? 5.959 4.320 -24.442 1.00 88.25 124 VAL A N 1
ATOM 905 C CA . VAL A 1 124 ? 5.901 5.176 -25.646 1.00 88.25 124 VAL A CA 1
ATOM 906 C C . VAL A 1 124 ? 4.682 4.839 -26.510 1.00 88.25 124 VAL A C 1
ATOM 908 O O . VAL A 1 124 ? 4.156 5.694 -27.215 1.00 88.25 124 VAL A O 1
ATOM 911 N N . SER A 1 125 ? 4.214 3.594 -26.449 1.00 87.25 125 SER A N 1
ATOM 912 C CA . SER A 1 125 ? 2.964 3.131 -27.053 1.00 87.25 125 SER A CA 1
ATOM 913 C C . SER A 1 125 ? 2.097 2.463 -25.984 1.00 87.25 125 SER A C 1
ATOM 915 O O . SER A 1 125 ? 2.658 1.927 -25.028 1.00 87.25 125 SER A O 1
ATOM 917 N N . PRO A 1 126 ? 0.757 2.474 -26.117 1.00 86.50 126 PRO A N 1
ATOM 918 C CA . PRO A 1 126 ? -0.126 1.835 -25.145 1.00 86.50 126 PRO A CA 1
ATOM 919 C C . PRO A 1 126 ? 0.240 0.362 -24.926 1.00 86.50 126 PRO A C 1
ATOM 921 O O . PRO A 1 126 ? 0.363 -0.401 -25.885 1.00 86.50 126 PRO A O 1
ATOM 924 N N . VAL A 1 127 ? 0.394 -0.039 -23.664 1.00 89.56 127 VAL A N 1
ATOM 925 C CA . VAL A 1 127 ? 0.748 -1.407 -23.261 1.00 89.56 127 VAL A CA 1
ATOM 926 C C . VAL A 1 127 ? -0.059 -1.803 -22.029 1.00 89.56 127 VAL A C 1
ATOM 928 O O . VAL A 1 127 ? -0.325 -0.984 -21.148 1.00 89.56 127 VAL A O 1
ATOM 931 N N . LYS A 1 128 ? -0.484 -3.063 -21.930 1.00 90.50 128 LYS A N 1
ATOM 932 C CA . LYS A 1 128 ? -1.162 -3.525 -20.715 1.00 90.50 128 LYS A CA 1
ATOM 933 C C . LYS A 1 128 ? -0.132 -3.805 -19.628 1.00 90.50 128 LYS A C 1
ATOM 935 O O . LYS A 1 128 ? 0.967 -4.287 -19.900 1.00 90.50 128 LYS A O 1
ATOM 940 N N . VAL A 1 129 ? -0.485 -3.521 -18.375 1.00 93.31 129 VAL A N 1
ATOM 941 C CA . VAL A 1 129 ? 0.426 -3.753 -17.243 1.00 93.31 129 VAL A CA 1
ATOM 942 C C . VAL A 1 129 ? 0.750 -5.243 -17.087 1.00 93.31 129 VAL A C 1
ATOM 944 O O . VAL A 1 129 ? 1.855 -5.601 -16.689 1.00 93.31 129 VAL A O 1
ATOM 947 N N . GLU A 1 130 ? -0.181 -6.117 -17.461 1.00 94.88 130 GLU A N 1
ATOM 948 C CA . GLU A 1 130 ? -0.012 -7.569 -17.477 1.00 94.88 130 GLU A CA 1
ATOM 949 C C . GLU A 1 130 ? 1.086 -8.008 -18.453 1.00 94.88 130 GLU A C 1
ATOM 951 O O . GLU A 1 130 ? 1.890 -8.870 -18.104 1.00 94.88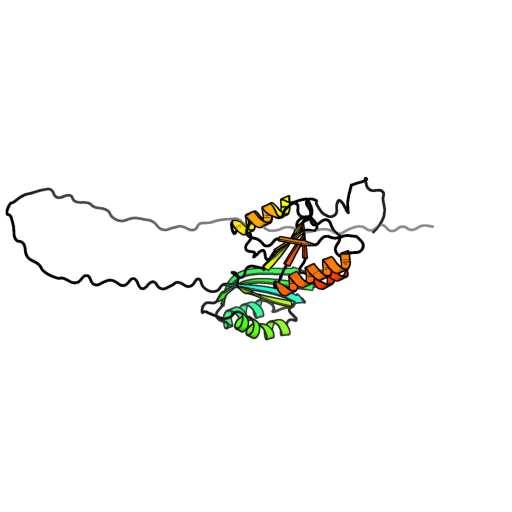 130 GLU A O 1
ATOM 956 N N . ASP A 1 131 ? 1.181 -7.374 -19.624 1.00 93.88 131 ASP A N 1
ATOM 957 C CA . ASP A 1 131 ? 2.197 -7.693 -20.633 1.00 93.88 131 ASP A CA 1
ATOM 958 C C . ASP A 1 131 ? 3.597 -7.274 -20.157 1.00 93.88 131 ASP A C 1
ATOM 960 O O . ASP A 1 131 ? 4.572 -8.016 -20.321 1.00 93.88 131 ASP A O 1
ATOM 964 N N . LEU A 1 132 ? 3.697 -6.111 -19.497 1.00 95.19 132 LEU A N 1
ATOM 965 C CA . LEU A 1 132 ? 4.933 -5.654 -18.853 1.00 95.19 132 LEU A CA 1
ATOM 966 C C . LEU A 1 132 ? 5.368 -6.616 -17.744 1.00 95.19 132 LEU A C 1
ATOM 968 O O . LEU A 1 132 ? 6.539 -6.987 -17.678 1.00 95.19 132 LEU A O 1
ATOM 972 N N . ARG A 1 133 ? 4.430 -7.053 -16.894 1.00 97.06 133 ARG A N 1
ATOM 973 C CA . ARG A 1 133 ? 4.700 -8.023 -15.824 1.00 97.06 133 ARG A CA 1
ATOM 974 C C . ARG A 1 133 ? 5.177 -9.360 -16.391 1.00 97.06 133 ARG A C 1
ATOM 976 O O . ARG A 1 133 ? 6.194 -9.878 -15.938 1.00 97.06 133 ARG A O 1
ATOM 983 N N . ALA A 1 134 ? 4.487 -9.892 -17.398 1.00 96.25 134 ALA A N 1
ATOM 984 C CA . ALA A 1 134 ? 4.866 -11.146 -18.044 1.00 96.25 134 ALA A CA 1
ATOM 985 C C . ALA A 1 134 ? 6.270 -11.063 -18.662 1.00 96.25 134 ALA A C 1
ATOM 987 O O . ALA A 1 134 ? 7.078 -11.974 -18.499 1.00 96.25 134 ALA A O 1
ATOM 988 N N . SER A 1 135 ? 6.587 -9.940 -19.309 1.00 95.25 135 SER A N 1
ATOM 989 C CA . SER A 1 135 ? 7.892 -9.718 -19.939 1.00 95.25 135 SER A CA 1
ATOM 990 C C . SER A 1 135 ? 9.020 -9.517 -18.916 1.00 95.25 135 SER A C 1
ATOM 992 O O . SER A 1 135 ? 10.157 -9.912 -19.169 1.00 95.25 135 SER A O 1
ATOM 994 N N . PHE A 1 136 ? 8.726 -8.921 -17.755 1.00 97.56 136 PHE A N 1
ATOM 995 C CA . PHE A 1 136 ? 9.713 -8.700 -16.693 1.00 97.56 136 PHE A CA 1
ATOM 996 C C . PHE A 1 136 ? 9.994 -9.954 -15.855 1.00 97.56 136 PHE A C 1
ATOM 998 O O . PHE A 1 136 ? 11.059 -10.045 -15.247 1.00 97.56 136 PHE A O 1
ATOM 1005 N N . ALA A 1 137 ? 9.081 -10.931 -15.837 1.00 97.25 137 ALA A N 1
ATOM 1006 C CA . ALA A 1 137 ? 9.175 -12.120 -14.987 1.00 97.25 137 ALA A CA 1
ATOM 1007 C C . ALA A 1 137 ? 10.529 -12.840 -15.100 1.00 97.25 137 ALA A C 1
ATOM 1009 O O . ALA A 1 137 ? 11.164 -13.104 -14.084 1.00 97.25 137 ALA A O 1
ATOM 1010 N N . ALA A 1 138 ? 11.041 -13.042 -16.320 1.00 95.56 138 ALA A N 1
ATOM 1011 C CA . ALA A 1 138 ? 12.339 -13.688 -16.533 1.00 95.56 138 ALA A CA 1
ATOM 1012 C C . ALA A 1 138 ? 13.515 -12.904 -15.913 1.00 95.56 138 ALA A C 1
ATOM 1014 O O . ALA A 1 138 ? 14.459 -13.500 -15.391 1.00 95.56 138 ALA A O 1
ATOM 1015 N N . VAL A 1 139 ? 13.460 -11.566 -15.942 1.00 96.69 139 VAL A N 1
ATOM 1016 C CA . VAL A 1 139 ? 14.453 -10.710 -15.273 1.00 96.69 139 VAL A CA 1
ATOM 1017 C C . VAL A 1 139 ? 14.323 -10.864 -13.762 1.00 96.69 139 VAL A C 1
ATOM 1019 O O . VAL A 1 139 ? 15.324 -11.134 -13.100 1.00 96.69 139 VAL A O 1
ATOM 1022 N N . GLY A 1 140 ? 13.101 -10.766 -13.233 1.00 96.38 140 GLY A N 1
ATOM 1023 C CA . GLY A 1 140 ? 12.820 -10.965 -11.813 1.00 96.38 140 GLY A CA 1
ATOM 1024 C C . GLY A 1 140 ? 13.362 -12.298 -11.292 1.00 96.38 140 GLY A C 1
ATOM 1025 O O . GLY A 1 140 ? 14.127 -12.314 -10.327 1.00 96.38 140 GLY A O 1
ATOM 1026 N N . ASP A 1 141 ? 13.064 -13.395 -11.986 1.00 96.75 141 ASP A N 1
ATOM 1027 C CA . ASP A 1 141 ? 13.494 -14.746 -11.616 1.00 96.75 141 ASP A CA 1
ATOM 1028 C C . ASP A 1 141 ? 15.022 -14.893 -11.652 1.00 96.75 141 ASP A C 1
ATOM 1030 O O . ASP A 1 141 ? 15.621 -15.442 -10.727 1.00 96.75 141 ASP A O 1
ATOM 1034 N N . SER A 1 142 ? 15.683 -14.348 -12.682 1.00 96.00 142 SER A N 1
ATOM 1035 C CA . SER A 1 142 ? 17.140 -14.475 -12.848 1.00 96.00 142 SER A CA 1
ATOM 1036 C C . SER A 1 142 ? 17.951 -13.821 -11.721 1.00 96.00 142 SER A C 1
ATOM 1038 O O . SER A 1 142 ? 19.044 -14.288 -11.385 1.00 96.00 142 SER A O 1
ATOM 1040 N N . PHE A 1 143 ? 17.411 -12.768 -11.103 1.00 96.12 143 PHE A N 1
ATOM 1041 C CA . PHE A 1 143 ? 18.043 -12.068 -9.984 1.00 96.12 143 PHE A CA 1
ATOM 1042 C C . PHE A 1 143 ? 17.436 -12.438 -8.623 1.00 96.12 143 PHE A C 1
ATOM 1044 O O . PHE A 1 143 ? 17.958 -11.998 -7.598 1.00 96.12 143 PHE A O 1
ATOM 1051 N N . GLY A 1 144 ? 16.383 -13.263 -8.589 1.00 96.62 144 GLY A N 1
ATOM 1052 C CA . GLY A 1 144 ? 15.651 -13.583 -7.363 1.00 96.62 144 GLY A CA 1
ATOM 1053 C C . GLY A 1 144 ? 15.004 -12.343 -6.746 1.00 96.62 144 GLY A C 1
ATOM 1054 O O . GLY A 1 144 ? 15.198 -12.073 -5.561 1.00 96.62 144 GLY A O 1
ATOM 1055 N N . MET A 1 145 ? 14.318 -11.546 -7.568 1.00 98.00 145 MET A N 1
ATOM 1056 C CA . MET A 1 145 ? 13.671 -10.308 -7.140 1.00 98.00 145 MET A CA 1
ATOM 1057 C C . MET A 1 145 ? 12.308 -10.569 -6.499 1.00 98.00 145 MET A C 1
ATOM 1059 O O . MET A 1 145 ? 11.491 -11.305 -7.046 1.00 98.00 145 MET A O 1
ATOM 1063 N N . ASP A 1 146 ? 12.032 -9.869 -5.403 1.00 97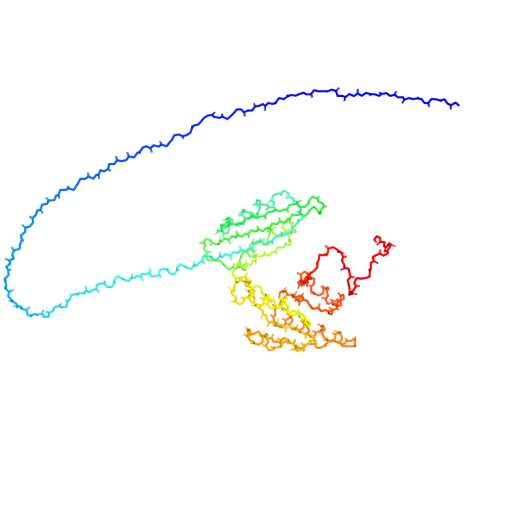.31 146 ASP A N 1
ATOM 1064 C CA . ASP A 1 146 ? 10.670 -9.524 -4.999 1.00 97.31 146 ASP A CA 1
ATOM 1065 C C . ASP A 1 146 ? 10.325 -8.187 -5.657 1.00 97.31 146 ASP A C 1
ATOM 1067 O O . ASP A 1 146 ? 10.982 -7.175 -5.393 1.00 97.31 146 ASP A O 1
ATOM 1071 N N . TRP A 1 147 ? 9.370 -8.193 -6.585 1.00 98.12 147 TRP A N 1
ATOM 1072 C CA . TRP A 1 147 ? 9.101 -7.053 -7.452 1.00 98.12 147 TRP A CA 1
ATOM 1073 C C . TRP A 1 147 ? 7.618 -6.881 -7.756 1.00 98.12 147 TRP A C 1
ATOM 1075 O O . TRP A 1 147 ? 6.829 -7.824 -7.748 1.00 98.12 147 TRP A O 1
ATOM 1085 N N . GLN A 1 148 ? 7.246 -5.642 -8.068 1.00 96.81 148 GLN A N 1
ATOM 1086 C CA . GLN A 1 148 ? 5.896 -5.272 -8.471 1.00 96.81 148 GLN A CA 1
ATOM 1087 C C . GLN A 1 148 ? 5.952 -4.188 -9.544 1.00 96.81 148 GLN A C 1
ATOM 1089 O O . GLN A 1 148 ? 6.737 -3.246 -9.440 1.00 96.81 148 GLN A O 1
ATOM 1094 N N . ILE A 1 149 ? 5.080 -4.299 -10.549 1.00 97.25 149 ILE A N 1
ATOM 1095 C CA . ILE A 1 149 ? 4.795 -3.228 -11.512 1.00 97.25 149 ILE A CA 1
ATOM 1096 C C . ILE A 1 149 ? 3.333 -2.830 -11.343 1.00 97.25 149 ILE A C 1
ATOM 1098 O O . ILE A 1 149 ? 2.450 -3.687 -11.434 1.00 97.25 149 ILE A O 1
ATOM 1102 N N . HIS A 1 150 ? 3.068 -1.549 -11.118 1.00 94.69 150 HIS A N 1
ATOM 1103 C CA . HIS A 1 150 ? 1.719 -0.983 -11.036 1.00 94.69 150 HIS A CA 1
ATOM 1104 C C . HIS A 1 150 ? 1.608 0.262 -11.911 1.00 94.69 150 HIS A C 1
ATOM 1106 O O . HIS A 1 150 ? 2.614 0.900 -12.225 1.00 94.69 150 HIS A O 1
ATOM 1112 N N . ARG A 1 151 ? 0.385 0.607 -12.320 1.00 94.69 151 ARG A N 1
ATOM 1113 C CA . ARG A 1 151 ? 0.149 1.889 -12.988 1.00 94.69 151 ARG A CA 1
ATOM 1114 C C . ARG A 1 151 ? 0.321 3.022 -11.978 1.00 94.69 151 ARG A C 1
ATOM 1116 O O . ARG A 1 151 ? -0.065 2.881 -10.822 1.00 94.69 151 ARG A O 1
ATOM 1123 N N . ALA A 1 152 ? 0.868 4.151 -12.410 1.00 93.06 152 ALA A N 1
ATOM 1124 C CA . ALA A 1 152 ? 1.089 5.309 -11.545 1.00 93.06 152 ALA A CA 1
ATOM 1125 C C . ALA A 1 152 ? -0.221 6.014 -11.136 1.00 93.06 152 ALA A C 1
ATOM 1127 O O . ALA A 1 152 ? -0.252 6.716 -10.129 1.00 93.06 152 ALA A O 1
ATOM 1128 N N . ASP A 1 153 ? -1.297 5.826 -11.905 1.00 91.56 153 ASP A N 1
ATOM 1129 C CA . ASP A 1 153 ? -2.635 6.363 -11.628 1.00 91.56 153 ASP A CA 1
ATOM 1130 C C . ASP A 1 153 ? -3.508 5.429 -10.771 1.00 91.56 153 ASP A C 1
ATOM 1132 O O . ASP A 1 153 ? -4.587 5.831 -10.323 1.00 91.56 153 ASP A O 1
ATOM 1136 N N . GLN A 1 154 ? -3.050 4.199 -10.514 1.00 91.88 154 GLN A N 1
ATOM 1137 C CA . GLN A 1 154 ? -3.768 3.241 -9.688 1.00 91.88 154 GLN A CA 1
ATOM 1138 C C . GLN A 1 154 ? -3.718 3.690 -8.226 1.00 91.88 154 GLN A C 1
ATOM 1140 O O . GLN A 1 154 ? -2.667 3.696 -7.585 1.00 91.88 154 GLN A O 1
ATOM 1145 N N . LYS A 1 155 ? -4.881 4.056 -7.686 1.00 94.50 155 LYS A N 1
ATOM 1146 C CA . LYS A 1 155 ? -5.023 4.384 -6.268 1.00 94.50 155 LYS A CA 1
ATOM 1147 C C . LYS A 1 155 ? -5.016 3.106 -5.449 1.00 94.50 155 LYS A C 1
ATOM 1149 O O . LYS A 1 155 ? -5.778 2.189 -5.735 1.00 94.50 155 LYS A O 1
ATOM 1154 N N . MET A 1 156 ? -4.204 3.095 -4.399 1.00 95.25 156 MET A N 1
ATOM 1155 C CA . MET A 1 156 ? -4.216 2.010 -3.427 1.00 95.25 156 MET A CA 1
ATOM 1156 C C . MET A 1 156 ? -5.541 2.012 -2.664 1.00 95.25 156 MET A C 1
ATOM 1158 O O . MET A 1 156 ? -5.978 3.065 -2.179 1.00 95.25 156 MET A O 1
ATOM 1162 N N . ARG A 1 157 ? -6.156 0.838 -2.529 1.00 97.62 157 ARG A N 1
ATOM 1163 C CA . ARG A 1 157 ? -7.404 0.672 -1.783 1.00 97.62 157 ARG A CA 1
ATOM 1164 C C . ARG A 1 157 ? -7.119 0.394 -0.309 1.00 97.62 157 ARG A C 1
ATOM 1166 O O . ARG A 1 157 ? -6.458 -0.586 0.036 1.00 97.62 157 ARG A O 1
ATOM 1173 N N . VAL A 1 158 ? -7.606 1.264 0.575 1.00 98.31 158 VAL A N 1
ATOM 1174 C CA . VAL A 1 158 ? -7.233 1.281 1.998 1.00 98.31 158 VAL A CA 1
ATOM 1175 C C . VAL A 1 158 ? -8.431 1.168 2.934 1.00 98.31 158 VAL A C 1
ATOM 1177 O O . VAL A 1 158 ? -9.520 1.663 2.642 1.00 98.31 158 VAL A O 1
ATOM 1180 N N . VAL A 1 159 ? -8.204 0.586 4.111 1.00 98.50 159 VAL A N 1
ATOM 1181 C CA . VAL A 1 159 ? -9.114 0.678 5.262 1.00 98.50 159 VAL A CA 1
ATOM 1182 C C . VAL A 1 159 ? -8.462 1.510 6.351 1.00 98.50 159 VAL A C 1
ATOM 1184 O O . VAL A 1 159 ? -7.311 1.277 6.720 1.00 98.50 159 VAL A O 1
ATOM 1187 N N . LEU A 1 160 ? -9.212 2.466 6.895 1.00 98.44 160 LEU A N 1
ATOM 1188 C CA . LEU A 1 160 ? -8.779 3.245 8.051 1.00 98.44 160 LEU A CA 1
ATOM 1189 C C . LEU A 1 160 ? -9.408 2.667 9.316 1.00 98.44 160 LEU A C 1
ATOM 1191 O O . LEU A 1 160 ? -10.623 2.521 9.392 1.00 98.44 160 LEU A O 1
ATOM 1195 N N . MET A 1 161 ? -8.597 2.374 10.323 1.00 98.44 161 MET A N 1
ATOM 1196 C CA . MET A 1 161 ? -9.054 1.924 11.633 1.00 98.44 161 MET A CA 1
ATOM 1197 C C . MET A 1 161 ? -8.879 3.033 12.664 1.00 98.44 161 MET A C 1
ATOM 1199 O O . MET A 1 161 ? -7.785 3.579 12.809 1.00 98.44 161 MET A O 1
ATOM 1203 N N . VAL A 1 162 ? -9.933 3.343 13.415 1.00 97.81 162 VAL A N 1
ATOM 1204 C CA . VAL A 1 162 ? -9.942 4.412 14.424 1.00 97.81 162 VAL A CA 1
ATOM 1205 C C . VAL A 1 162 ? -10.594 3.928 15.720 1.00 97.81 162 VAL A C 1
ATOM 1207 O O . VAL A 1 162 ? -11.425 3.026 15.712 1.00 97.81 162 VAL A O 1
ATOM 1210 N N . SER A 1 163 ? -10.205 4.511 16.854 1.00 96.56 163 SER A N 1
ATOM 1211 C CA . SER A 1 163 ? -10.963 4.387 18.108 1.00 96.56 163 SER A CA 1
ATOM 1212 C C . SER A 1 163 ? -11.641 5.724 18.433 1.00 96.56 163 SER A C 1
ATOM 1214 O O . SER A 1 163 ? -12.428 6.212 17.636 1.00 96.56 163 SER A O 1
ATOM 1216 N N . LYS A 1 164 ? -11.337 6.357 19.575 1.00 95.44 164 LYS A N 1
ATOM 1217 C CA . LYS A 1 164 ? -11.965 7.633 19.983 1.00 95.44 164 LYS A CA 1
ATOM 1218 C C . LYS A 1 164 ? -11.171 8.888 19.611 1.00 95.44 164 LYS A C 1
ATOM 1220 O O . LYS A 1 164 ? -11.637 10.002 19.814 1.00 95.44 164 LYS A O 1
ATOM 1225 N N . PHE A 1 165 ? -9.956 8.737 19.084 1.00 92.94 165 PHE A N 1
ATOM 1226 C CA . PHE A 1 165 ? -9.077 9.864 18.756 1.00 92.94 165 PHE A CA 1
ATOM 1227 C C . PHE A 1 165 ? -9.026 10.093 17.243 1.00 92.94 165 PHE A C 1
ATOM 1229 O O . PHE A 1 165 ? -8.241 9.458 16.548 1.00 92.94 165 PHE A O 1
ATOM 1236 N N . GLY A 1 166 ? -9.834 11.028 16.743 1.00 91.56 166 GLY A N 1
ATOM 1237 C CA . GLY A 1 166 ? -10.069 11.205 15.304 1.00 91.56 166 GLY A CA 1
ATOM 1238 C C . GLY A 1 166 ? -9.108 12.127 14.555 1.00 91.56 166 GLY A C 1
ATOM 1239 O O . GLY A 1 166 ? -9.279 12.301 13.359 1.00 91.56 166 GLY A O 1
ATOM 1240 N N . HIS A 1 167 ? -8.099 12.731 15.191 1.00 93.25 167 HIS A N 1
ATOM 1241 C CA . HIS A 1 167 ? -7.248 13.722 14.507 1.00 93.25 167 HIS A CA 1
ATOM 1242 C C . HIS A 1 167 ? -6.536 13.152 13.266 1.00 93.25 167 HIS A C 1
ATOM 1244 O O . HIS A 1 167 ? -6.540 13.794 12.220 1.00 93.25 167 HIS A O 1
ATOM 1250 N N . CYS A 1 168 ? -5.986 11.933 13.351 1.00 94.62 168 CYS A N 1
ATOM 1251 C CA . CYS A 1 168 ? -5.390 11.259 12.193 1.00 94.62 168 CYS A CA 1
ATOM 1252 C C . CYS A 1 168 ? -6.444 10.904 11.140 1.00 94.62 168 CYS A C 1
ATOM 1254 O O . CYS A 1 168 ? -6.195 11.073 9.953 1.00 94.62 168 CYS A O 1
ATOM 1256 N N . LEU A 1 169 ? -7.620 10.436 11.568 1.00 96.69 169 LEU A N 1
ATOM 1257 C CA . LEU A 1 169 ? -8.720 10.119 10.659 1.00 96.69 169 LEU A CA 1
ATOM 1258 C C . LEU A 1 169 ? -9.145 11.357 9.855 1.00 96.69 169 LEU A C 1
ATOM 1260 O O . LEU A 1 169 ? -9.248 11.281 8.636 1.00 96.69 169 LEU A O 1
ATOM 1264 N N . ASN A 1 170 ? -9.340 12.496 10.526 1.00 96.31 170 ASN A N 1
ATOM 1265 C CA . ASN A 1 170 ? -9.739 13.756 9.899 1.00 96.31 170 ASN A CA 1
ATOM 1266 C C . ASN A 1 170 ? -8.726 14.205 8.843 1.00 96.31 170 ASN A C 1
ATOM 1268 O O . ASN A 1 170 ? -9.119 14.567 7.738 1.00 96.31 170 ASN A O 1
ATOM 1272 N N . ASP A 1 171 ? -7.433 14.166 9.177 1.00 95.81 171 ASP A N 1
ATOM 1273 C CA . ASP A 1 171 ? -6.359 14.551 8.256 1.00 95.81 171 ASP A CA 1
ATOM 1274 C C . ASP A 1 171 ? -6.307 13.623 7.031 1.00 95.81 171 ASP A C 1
ATOM 1276 O O . ASP A 1 171 ? -6.264 14.106 5.900 1.00 95.81 171 ASP A O 1
ATOM 1280 N N . LEU A 1 172 ? -6.404 12.303 7.226 1.00 96.81 172 LEU A N 1
ATOM 1281 C CA . LEU A 1 172 ? -6.404 11.329 6.128 1.00 96.81 172 LEU A CA 1
ATOM 1282 C C . LEU A 1 172 ? -7.624 11.486 5.208 1.00 96.81 172 LEU A C 1
ATOM 1284 O O . LEU A 1 172 ? -7.469 11.509 3.985 1.00 96.81 172 LEU A O 1
ATOM 1288 N N . LEU A 1 173 ? -8.824 11.642 5.779 1.00 97.62 173 LEU A N 1
ATOM 1289 C CA . LEU A 1 173 ? -10.059 11.877 5.021 1.00 97.62 173 LEU A CA 1
ATOM 1290 C C . LEU A 1 173 ? -9.983 13.180 4.219 1.00 97.62 173 LEU A C 1
ATOM 1292 O O . LEU A 1 173 ? -10.312 13.203 3.032 1.00 97.62 173 LEU A O 1
ATOM 1296 N N . PHE A 1 174 ? -9.509 14.258 4.848 1.00 96.88 174 PHE A N 1
ATOM 1297 C CA . PHE A 1 174 ? -9.348 15.551 4.194 1.00 96.88 174 PHE A CA 1
ATOM 1298 C C . PHE A 1 174 ? -8.358 15.471 3.027 1.00 96.88 174 PHE A C 1
ATOM 1300 O O . PHE A 1 174 ? -8.704 15.855 1.910 1.00 96.88 174 PHE A O 1
ATOM 1307 N N . ARG A 1 175 ? -7.159 14.913 3.251 1.00 97.31 175 ARG A N 1
ATOM 1308 C CA . ARG A 1 175 ? -6.122 14.774 2.214 1.00 97.31 175 ARG A CA 1
ATOM 1309 C C . ARG A 1 175 ? -6.561 13.892 1.054 1.00 97.31 175 ARG A C 1
ATOM 1311 O O . ARG A 1 175 ? -6.244 14.214 -0.089 1.00 97.31 175 ARG A O 1
ATOM 1318 N N . SER A 1 176 ? -7.294 12.815 1.333 1.00 96.62 176 SER A N 1
ATOM 1319 C CA . SER A 1 176 ? -7.878 11.969 0.289 1.00 96.62 176 SER A CA 1
ATOM 1320 C C . SER A 1 176 ? -8.894 12.752 -0.547 1.00 96.62 176 SER A C 1
ATOM 1322 O O . SER A 1 176 ? -8.787 12.781 -1.773 1.00 96.62 176 SER A O 1
ATOM 1324 N N . ARG A 1 177 ? -9.811 13.489 0.098 1.00 95.62 177 ARG A N 1
ATOM 1325 C CA . ARG A 1 177 ? -10.839 14.296 -0.581 1.00 95.62 177 ARG A CA 1
ATOM 1326 C C . ARG A 1 177 ? -10.257 15.391 -1.478 1.00 95.62 177 ARG A C 1
ATOM 1328 O O . ARG A 1 177 ? -10.786 15.611 -2.562 1.00 95.62 177 ARG A O 1
ATOM 1335 N N . ILE A 1 178 ? -9.191 16.068 -1.050 1.00 96.62 178 ILE A N 1
ATOM 1336 C CA . ILE A 1 178 ? -8.544 17.116 -1.861 1.00 96.62 178 ILE A CA 1
ATOM 1337 C C . ILE A 1 178 ? -7.534 16.561 -2.882 1.00 96.62 178 ILE A C 1
ATOM 1339 O O . ILE A 1 178 ? -6.900 17.336 -3.590 1.00 96.62 178 ILE A O 1
ATOM 1343 N N . GLY A 1 179 ? -7.342 15.238 -2.941 1.00 94.19 179 GLY A N 1
ATOM 1344 C CA . GLY A 1 179 ? -6.413 14.580 -3.866 1.00 94.19 179 GLY A CA 1
ATOM 1345 C C . GLY A 1 179 ? -4.933 14.638 -3.467 1.00 94.19 179 GLY A C 1
ATOM 1346 O O . GLY A 1 179 ? -4.093 14.127 -4.200 1.00 94.19 179 GLY A O 1
ATOM 1347 N N . ALA A 1 180 ? -4.599 15.203 -2.303 1.00 95.62 180 ALA A N 1
ATOM 1348 C CA . ALA A 1 180 ? -3.229 15.235 -1.781 1.00 95.62 180 ALA A CA 1
ATOM 1349 C C . ALA A 1 180 ? -2.732 13.851 -1.324 1.00 95.62 180 ALA A C 1
ATOM 1351 O O . ALA A 1 180 ? -1.529 13.624 -1.224 1.00 95.62 180 ALA A O 1
ATOM 1352 N N . LEU A 1 181 ? -3.656 12.931 -1.037 1.00 95.25 181 LEU A N 1
ATOM 1353 C CA . LEU A 1 181 ? -3.375 11.527 -0.762 1.00 95.25 181 LEU A CA 1
ATOM 1354 C C . LEU A 1 181 ? -4.128 10.665 -1.793 1.00 95.25 181 LEU A C 1
ATOM 1356 O O . LEU A 1 181 ? -5.339 10.482 -1.646 1.00 95.25 181 LEU A O 1
ATOM 1360 N N . PRO A 1 182 ? -3.454 10.152 -2.841 1.00 94.12 182 PRO A N 1
ATOM 1361 C CA . PRO A 1 182 ? -4.093 9.427 -3.940 1.00 94.12 182 PRO A CA 1
ATOM 1362 C C . PRO A 1 182 ? -4.425 7.979 -3.544 1.00 94.12 182 PRO A C 1
ATOM 1364 O O . PRO A 1 182 ? -3.844 7.022 -4.045 1.00 94.12 182 PRO A O 1
ATOM 1367 N N . VAL A 1 183 ? -5.376 7.823 -2.628 1.00 96.69 183 VAL A N 1
ATOM 1368 C CA . VAL A 1 183 ? -5.887 6.529 -2.157 1.00 96.69 183 VAL A CA 1
ATOM 1369 C C . VAL A 1 183 ? -7.389 6.446 -2.363 1.00 96.69 183 VAL A C 1
ATOM 1371 O O . VAL A 1 183 ? -8.080 7.466 -2.442 1.00 96.69 183 VAL A O 1
ATOM 1374 N N . GLU A 1 184 ? -7.895 5.223 -2.414 1.00 97.00 184 GLU A N 1
ATOM 1375 C CA . GLU A 1 184 ? -9.318 4.936 -2.333 1.00 97.00 184 GLU A CA 1
ATOM 1376 C C . GLU A 1 184 ? -9.636 4.374 -0.945 1.00 97.00 184 GLU A C 1
ATOM 1378 O O . GLU A 1 184 ? -9.141 3.316 -0.566 1.00 97.00 184 GLU A O 1
ATOM 1383 N N . ILE A 1 185 ? -10.448 5.084 -0.161 1.00 98.19 185 ILE A N 1
ATOM 1384 C CA . ILE A 1 185 ? -10.827 4.634 1.182 1.00 98.19 185 ILE A CA 1
ATOM 1385 C C . ILE A 1 185 ? -12.050 3.725 1.054 1.00 98.19 185 ILE A C 1
ATOM 1387 O O . ILE A 1 185 ? -13.166 4.210 0.878 1.00 98.19 185 ILE A O 1
ATOM 1391 N N . ALA A 1 186 ? -11.836 2.413 1.158 1.00 98.19 186 ALA A N 1
ATOM 1392 C CA . ALA A 1 186 ? -12.893 1.409 1.045 1.00 98.19 186 ALA A CA 1
ATOM 1393 C C . ALA A 1 186 ? -13.872 1.474 2.224 1.00 98.19 186 ALA A C 1
ATOM 1395 O O . ALA A 1 186 ? -15.084 1.390 2.046 1.00 98.19 186 ALA A O 1
ATOM 1396 N N . ALA A 1 187 ? -13.344 1.641 3.437 1.00 98.50 187 ALA A N 1
ATOM 1397 C CA . ALA A 1 187 ? -14.145 1.802 4.640 1.00 98.50 187 ALA A CA 1
ATOM 1398 C C . ALA A 1 187 ? -1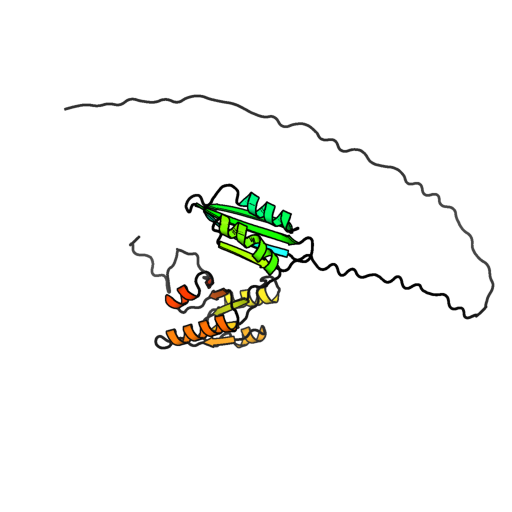3.338 2.437 5.777 1.00 98.50 187 ALA A C 1
ATOM 1400 O O . ALA A 1 187 ? -12.105 2.355 5.827 1.00 98.50 187 ALA A O 1
ATOM 1401 N N . VAL A 1 188 ? -14.063 3.003 6.740 1.00 98.69 188 VAL A N 1
ATOM 1402 C CA . VAL A 1 188 ? -13.541 3.296 8.075 1.00 98.69 188 VAL A CA 1
ATOM 1403 C C . VAL A 1 188 ? -14.108 2.280 9.054 1.00 98.69 188 VAL A C 1
ATOM 1405 O O . VAL A 1 188 ? -15.324 2.167 9.205 1.00 98.69 188 VAL A O 1
ATOM 1408 N N . VAL A 1 189 ? -13.224 1.552 9.727 1.00 98.62 189 VAL A N 1
ATOM 1409 C CA . VAL A 1 189 ? -13.557 0.589 10.776 1.00 98.62 189 VAL A CA 1
ATOM 1410 C C . VAL A 1 189 ? -13.299 1.225 12.134 1.00 98.62 189 VAL A C 1
ATOM 1412 O O . VAL A 1 189 ? -12.256 1.837 12.367 1.00 98.62 189 VAL A O 1
ATOM 1415 N N . SER A 1 190 ? -14.234 1.065 13.061 1.00 98.50 190 SER A N 1
ATOM 1416 C CA . SER A 1 190 ? -14.067 1.554 14.424 1.00 98.50 190 SER A CA 1
ATOM 1417 C C . SER A 1 190 ? -14.674 0.601 15.434 1.00 98.50 190 SER A C 1
ATOM 1419 O O . SER A 1 190 ? -15.715 -0.004 15.188 1.00 98.50 190 SER A O 1
ATOM 1421 N N . ASN A 1 191 ? -14.058 0.518 16.612 1.00 97.69 191 ASN A N 1
ATOM 1422 C CA . ASN A 1 191 ? -14.626 -0.190 17.758 1.00 97.69 191 ASN A CA 1
ATOM 1423 C C . ASN A 1 191 ? -15.654 0.659 18.538 1.00 97.69 191 ASN A C 1
ATOM 1425 O O . ASN A 1 191 ? -16.257 0.184 19.503 1.00 97.69 191 ASN A O 1
ATOM 1429 N N . HIS A 1 192 ? -15.873 1.905 18.110 1.00 97.75 192 HIS A N 1
ATOM 1430 C CA . HIS A 1 192 ? -16.873 2.834 18.638 1.00 97.75 192 HIS A CA 1
ATOM 1431 C C . HIS A 1 192 ? -17.624 3.557 17.511 1.00 97.75 192 HIS A C 1
ATOM 1433 O O . HIS A 1 192 ? -17.160 3.565 16.376 1.00 97.75 192 HIS A O 1
ATOM 1439 N N . THR A 1 193 ? -18.744 4.210 17.811 1.00 97.75 193 THR A N 1
ATOM 1440 C CA . THR A 1 193 ? -19.567 4.925 16.818 1.00 97.75 193 THR A CA 1
ATOM 1441 C C . THR A 1 193 ? -19.252 6.423 16.708 1.00 97.75 193 THR A C 1
ATOM 1443 O O . THR A 1 193 ? -19.831 7.094 15.860 1.00 97.75 193 THR A O 1
ATOM 1446 N N . ASP A 1 194 ? -18.303 6.945 17.500 1.00 97.81 194 ASP A N 1
ATOM 1447 C CA . ASP A 1 194 ? -18.002 8.382 17.654 1.00 97.81 194 ASP A CA 1
ATOM 1448 C C . ASP A 1 194 ? -17.806 9.142 16.324 1.00 97.81 194 ASP A C 1
ATOM 1450 O O . ASP A 1 194 ? -18.167 10.311 16.225 1.00 97.81 194 ASP A O 1
ATOM 1454 N N . PHE A 1 195 ? -17.242 8.498 15.296 1.00 97.75 195 PHE A N 1
ATOM 1455 C CA . PHE A 1 195 ? -16.923 9.133 14.007 1.00 97.75 195 PHE A CA 1
ATOM 1456 C C . PHE A 1 195 ? -17.855 8.741 12.857 1.00 97.75 195 PHE A C 1
ATOM 1458 O O . PHE A 1 195 ? -17.566 9.073 11.709 1.00 97.75 195 PHE A O 1
ATOM 1465 N N . GLN A 1 196 ? -18.968 8.058 13.127 1.00 97.62 196 GLN A N 1
ATOM 1466 C CA . GLN A 1 196 ? -19.870 7.583 12.076 1.00 97.62 196 GLN A CA 1
ATOM 1467 C C . GLN A 1 196 ? -20.433 8.729 11.221 1.00 97.62 196 GLN A C 1
ATOM 1469 O O . GLN A 1 196 ? -20.380 8.660 9.994 1.00 97.62 196 GLN A O 1
ATOM 1474 N N . GLU A 1 197 ? -20.919 9.801 11.849 1.00 97.62 197 GLU A N 1
ATOM 1475 C CA . GLU A 1 197 ? -21.469 10.967 11.140 1.00 97.62 197 GLU A CA 1
ATOM 1476 C C . GLU A 1 197 ? -20.405 11.686 10.307 1.00 97.62 197 GLU A C 1
ATOM 1478 O O . GLU A 1 197 ? -20.629 12.011 9.140 1.00 97.62 197 GLU A O 1
ATOM 1483 N N . LEU A 1 198 ? -19.216 11.878 10.887 1.00 97.38 198 LEU A N 1
ATOM 1484 C CA . LEU A 1 198 ? -18.080 12.467 10.190 1.00 97.38 198 LEU A CA 1
ATOM 1485 C C . LEU A 1 198 ? -17.748 11.657 8.934 1.00 97.38 198 LEU A C 1
ATOM 1487 O O . LEU A 1 198 ? -17.691 12.222 7.848 1.00 97.38 198 LEU A O 1
ATOM 1491 N N . VAL A 1 199 ? -17.536 10.349 9.068 1.00 98.00 199 VAL A N 1
ATOM 1492 C CA . VAL A 1 199 ? -17.185 9.467 7.946 1.00 98.00 199 VAL A CA 1
ATOM 1493 C C . VAL A 1 199 ? -18.288 9.476 6.883 1.00 98.00 199 VAL A C 1
ATOM 1495 O O . VAL A 1 199 ? -17.991 9.592 5.693 1.00 98.00 199 VAL A O 1
ATOM 1498 N N . GLY A 1 200 ? -19.555 9.476 7.309 1.00 97.50 200 GLY A N 1
ATOM 1499 C CA . GLY A 1 200 ? -20.708 9.626 6.422 1.00 97.50 200 GLY A CA 1
ATOM 1500 C C . GLY A 1 200 ? -20.689 10.935 5.627 1.00 97.50 200 GLY A C 1
ATOM 1501 O O . GLY A 1 200 ? -20.933 10.919 4.423 1.00 97.50 200 GLY A O 1
ATOM 1502 N N . SER A 1 201 ? -20.294 12.058 6.240 1.00 97.19 201 SER A N 1
ATOM 1503 C CA . SER A 1 201 ? -20.122 13.341 5.531 1.00 97.19 201 SER A CA 1
ATOM 1504 C C . SER A 1 201 ? -19.012 13.307 4.465 1.00 97.19 201 SER A C 1
ATOM 1506 O O . SER A 1 201 ? -18.985 14.138 3.548 1.00 97.19 201 SER A O 1
ATOM 1508 N N . TYR A 1 202 ? -18.094 12.336 4.561 1.00 97.19 202 TYR A N 1
ATOM 1509 C CA . TYR A 1 202 ? -17.078 12.065 3.547 1.00 97.19 202 TYR A CA 1
ATOM 1510 C C . TYR A 1 202 ? -17.561 11.165 2.401 1.00 97.19 202 TYR A C 1
ATOM 1512 O O . TYR A 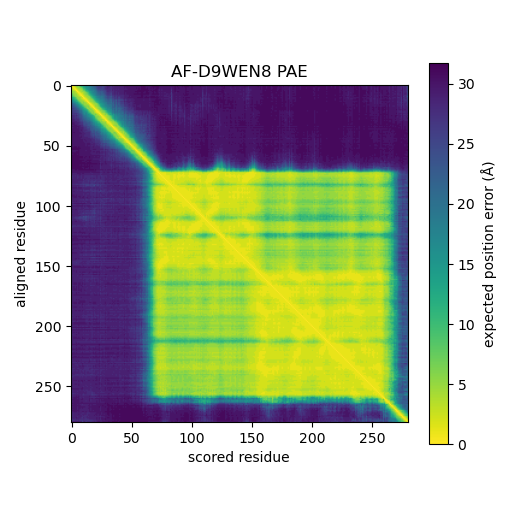1 202 ? -16.869 11.071 1.389 1.00 97.19 202 TYR A O 1
ATOM 1520 N N . GLY A 1 203 ? -18.755 10.573 2.517 1.00 96.94 203 GLY A N 1
ATOM 1521 C CA . GLY A 1 203 ? -19.286 9.598 1.562 1.00 96.94 203 GLY A CA 1
ATOM 1522 C C . GLY A 1 203 ? -18.597 8.234 1.646 1.00 96.94 203 GLY A C 1
ATOM 1523 O O . GLY A 1 203 ? -18.661 7.460 0.696 1.00 96.94 203 GLY A O 1
ATOM 1524 N N . VAL A 1 204 ? -17.914 7.947 2.758 1.00 97.94 204 VAL A N 1
ATOM 1525 C CA . VAL A 1 204 ? -17.154 6.708 2.960 1.00 97.94 204 VAL A CA 1
ATOM 1526 C C . VAL A 1 204 ? -17.980 5.728 3.806 1.00 97.94 204 VAL A C 1
ATOM 1528 O O . VAL A 1 204 ? -18.637 6.156 4.759 1.00 97.94 204 VAL A O 1
ATOM 1531 N N . PRO A 1 205 ? -17.959 4.414 3.518 1.00 98.19 205 PRO A N 1
ATOM 1532 C CA . PRO A 1 205 ? -18.608 3.418 4.366 1.00 98.19 205 PRO A CA 1
ATOM 1533 C C . PRO A 1 205 ? -18.020 3.378 5.783 1.00 98.19 205 PRO A C 1
ATOM 1535 O O . PRO A 1 205 ? -16.805 3.293 5.966 1.00 98.19 205 PRO A O 1
ATOM 1538 N N . PHE A 1 206 ? -18.888 3.379 6.796 1.00 98.62 206 PHE A N 1
ATOM 1539 C CA . PHE A 1 206 ? -18.500 3.192 8.194 1.00 98.62 206 PHE A CA 1
ATOM 1540 C C . PHE A 1 206 ? -18.871 1.786 8.674 1.00 98.62 206 PHE A C 1
ATOM 1542 O O . PHE A 1 206 ? -20.006 1.342 8.493 1.00 98.62 206 PHE A O 1
ATOM 1549 N N . ARG A 1 207 ? -17.926 1.089 9.307 1.00 98.38 207 ARG A N 1
ATOM 1550 C CA . ARG A 1 207 ? -18.107 -0.250 9.880 1.00 98.38 207 ARG A CA 1
ATOM 1551 C C . ARG A 1 207 ? -17.821 -0.212 11.377 1.00 98.38 207 ARG A C 1
ATOM 1553 O O . ARG A 1 207 ? -16.691 0.029 11.801 1.00 98.38 207 ARG A O 1
ATOM 1560 N N . HIS A 1 208 ? -18.856 -0.445 12.180 1.00 98.44 208 HIS A N 1
ATOM 1561 C CA . HIS A 1 208 ? -18.720 -0.559 13.629 1.00 98.44 208 HIS A CA 1
ATOM 1562 C C . HIS A 1 208 ? -18.465 -2.019 14.007 1.00 98.44 208 HIS A C 1
ATOM 1564 O O . HIS A 1 208 ? -19.375 -2.834 13.927 1.00 98.44 208 HIS A O 1
ATOM 1570 N N . ILE A 1 209 ? -17.236 -2.327 14.426 1.00 97.88 209 ILE A N 1
ATOM 1571 C CA . ILE A 1 209 ? -16.820 -3.665 14.867 1.00 97.88 209 ILE A CA 1
ATOM 1572 C C . ILE A 1 209 ? -16.423 -3.572 16.349 1.00 97.88 209 ILE A C 1
ATOM 1574 O O . ILE A 1 209 ? -15.275 -3.238 16.665 1.00 97.88 209 ILE A O 1
ATOM 1578 N N . PRO A 1 210 ? -17.359 -3.779 17.293 1.00 96.50 210 PRO A N 1
ATOM 1579 C CA . PRO A 1 210 ? -17.071 -3.661 18.717 1.00 96.50 210 PRO A CA 1
ATOM 1580 C C . PRO A 1 210 ? -16.127 -4.771 19.195 1.00 96.50 210 PRO A C 1
ATOM 1582 O O . PRO A 1 210 ? -16.298 -5.948 18.885 1.00 96.50 210 PRO A O 1
ATOM 1585 N N . VAL A 1 211 ? -15.151 -4.398 20.024 1.00 95.56 211 VAL A N 1
ATOM 1586 C CA . VAL A 1 211 ? -14.151 -5.328 20.566 1.00 95.56 211 VAL A CA 1
ATOM 1587 C C . VAL A 1 211 ? -14.249 -5.377 22.084 1.00 95.56 211 VAL A C 1
ATOM 1589 O O . VAL A 1 211 ? -14.104 -4.358 22.763 1.00 95.56 211 VAL A O 1
ATOM 1592 N N . THR A 1 212 ? -14.449 -6.581 22.609 1.00 93.06 212 THR A N 1
ATOM 1593 C CA . THR A 1 212 ? -14.304 -6.931 24.026 1.00 93.06 212 THR A CA 1
ATOM 1594 C C . THR A 1 212 ? -13.200 -7.981 24.177 1.00 93.06 212 THR A C 1
ATOM 1596 O O . THR A 1 212 ? -12.660 -8.466 23.181 1.00 93.06 212 THR A O 1
ATOM 1599 N N . LYS A 1 213 ? -12.852 -8.356 25.415 1.00 90.12 213 LYS A N 1
ATOM 1600 C CA . LYS A 1 213 ? -11.859 -9.418 25.650 1.00 90.12 213 LYS A CA 1
ATOM 1601 C C . LYS A 1 213 ? -12.287 -10.755 25.035 1.00 90.12 213 LYS A C 1
ATOM 1603 O O . LYS A 1 213 ? -11.448 -11.432 24.453 1.00 90.12 213 LYS A O 1
ATOM 1608 N N . ASP A 1 214 ? -13.575 -11.077 25.113 1.00 93.88 214 ASP A N 1
ATOM 1609 C CA . ASP A 1 214 ? -14.115 -12.370 24.678 1.00 93.88 214 ASP A CA 1
ATOM 1610 C C . ASP A 1 214 ? -14.483 -12.388 23.188 1.00 93.88 214 ASP A C 1
ATOM 1612 O O . ASP A 1 214 ? -14.533 -13.451 22.578 1.00 93.88 214 ASP A O 1
ATOM 1616 N N . THR A 1 215 ? -14.711 -11.212 22.587 1.00 95.81 215 THR A N 1
ATOM 1617 C CA . THR A 1 215 ? -15.143 -11.081 21.182 1.00 95.81 215 THR A CA 1
ATOM 1618 C C . THR A 1 215 ? -14.019 -10.722 20.209 1.00 95.81 215 THR A C 1
ATOM 1620 O O . THR A 1 215 ? -14.269 -10.468 19.030 1.00 95.81 215 THR A O 1
ATOM 1623 N N . LYS A 1 216 ? -12.768 -10.648 20.687 1.00 95.62 216 LYS A N 1
ATOM 1624 C CA . LYS A 1 216 ? -11.635 -10.167 19.884 1.00 95.62 216 LYS A CA 1
ATOM 1625 C C . LYS A 1 216 ? -11.399 -11.018 18.636 1.00 95.62 216 LYS A C 1
ATOM 1627 O O . LYS A 1 216 ? -11.216 -10.461 17.561 1.00 95.62 216 LYS A O 1
ATOM 1632 N N . ALA A 1 217 ? -11.437 -12.343 18.766 1.00 96.38 217 ALA A N 1
ATOM 1633 C CA . ALA A 1 217 ? -11.209 -13.243 17.638 1.00 96.38 217 ALA A CA 1
ATOM 1634 C C . ALA A 1 217 ? -12.276 -13.071 16.543 1.00 96.38 217 ALA A C 1
ATOM 1636 O O . ALA A 1 217 ? -11.952 -13.038 15.360 1.00 96.38 217 ALA A O 1
ATOM 1637 N N . GLN A 1 218 ? -13.542 -12.900 16.934 1.00 97.31 218 GLN A N 1
ATOM 1638 C CA . GLN A 1 218 ? -14.646 -12.672 16.003 1.00 97.31 218 GLN A CA 1
ATOM 1639 C C . GLN A 1 218 ? -14.520 -11.309 15.310 1.00 97.31 218 GLN A C 1
ATOM 1641 O O . GLN A 1 218 ? -14.691 -11.225 14.099 1.00 97.31 218 GLN A O 1
ATOM 1646 N N . ALA A 1 219 ? -14.161 -10.260 16.055 1.00 97.62 219 ALA A N 1
ATOM 1647 C CA . ALA A 1 219 ? -13.958 -8.924 15.500 1.00 97.62 219 ALA A CA 1
ATOM 1648 C C . ALA A 1 219 ? -12.805 -8.875 14.480 1.00 97.62 219 ALA A C 1
ATOM 1650 O O . ALA A 1 219 ? -12.912 -8.228 13.440 1.00 97.62 219 ALA A O 1
ATOM 1651 N N . GLU A 1 220 ? -11.695 -9.562 14.759 1.00 97.94 220 GLU A N 1
ATOM 1652 C CA . GLU A 1 220 ? -10.571 -9.647 13.821 1.00 97.94 220 GLU A CA 1
ATOM 1653 C C . GLU A 1 220 ? -10.915 -10.493 12.587 1.00 97.94 220 GLU A C 1
ATOM 1655 O O . GLU A 1 220 ? -10.502 -10.145 11.481 1.00 97.94 220 GLU A O 1
ATOM 1660 N N . ALA A 1 221 ? -11.723 -11.548 12.740 1.00 97.81 221 ALA A N 1
ATOM 1661 C CA . ALA A 1 221 ? -12.241 -12.314 11.608 1.00 97.81 221 ALA A CA 1
ATOM 1662 C C . ALA A 1 221 ? -13.154 -11.461 10.709 1.00 97.81 221 ALA A C 1
ATOM 1664 O O . ALA A 1 221 ? -13.001 -11.485 9.490 1.00 97.81 221 ALA A O 1
ATOM 1665 N N . GLU A 1 222 ? -14.043 -10.654 11.294 1.00 98.12 222 GLU A N 1
ATOM 1666 C CA . GLU A 1 222 ? -14.897 -9.721 10.548 1.00 98.12 222 GLU A CA 1
ATOM 1667 C C . GLU A 1 222 ? -14.071 -8.670 9.786 1.00 98.12 222 GLU A C 1
ATOM 1669 O O . GLU A 1 222 ? -14.336 -8.399 8.613 1.00 98.12 222 GLU A O 1
ATOM 1674 N N . LEU A 1 223 ? -13.017 -8.127 10.409 1.00 97.88 223 LEU A N 1
ATOM 1675 C CA . LEU A 1 223 ? -12.076 -7.228 9.736 1.00 97.88 223 LEU A CA 1
ATOM 1676 C C . LEU A 1 223 ? -11.390 -7.910 8.542 1.00 97.88 223 LEU A C 1
ATOM 1678 O O . LEU A 1 223 ? -11.251 -7.296 7.485 1.00 97.88 223 LEU A O 1
ATOM 1682 N N . LEU A 1 224 ? -10.953 -9.160 8.696 1.00 97.94 224 LEU A N 1
ATOM 1683 C CA . LEU A 1 224 ? -10.307 -9.915 7.622 1.00 97.94 224 LEU A CA 1
ATOM 1684 C C . LEU A 1 224 ? -11.263 -10.212 6.464 1.00 97.94 224 LEU A C 1
ATOM 1686 O O . LEU A 1 224 ? -10.849 -10.120 5.308 1.00 97.94 224 LEU A O 1
ATOM 1690 N N . GLU A 1 225 ? -12.527 -10.528 6.752 1.00 98.00 225 GLU A N 1
ATOM 1691 C CA . GLU A 1 225 ? -13.548 -10.680 5.711 1.00 98.00 225 GLU A CA 1
ATOM 1692 C C . GLU A 1 225 ? -13.772 -9.377 4.952 1.00 98.00 225 GLU A C 1
ATOM 1694 O O . GLU A 1 225 ? -13.783 -9.388 3.724 1.00 98.00 225 GLU A O 1
ATOM 1699 N N . LEU A 1 226 ? -13.863 -8.242 5.652 1.00 97.50 226 LEU A N 1
ATOM 1700 C CA . LEU A 1 226 ? -13.959 -6.933 5.007 1.00 97.50 226 LEU A CA 1
ATOM 1701 C C . LEU A 1 226 ? -12.746 -6.667 4.106 1.00 97.50 226 LEU A C 1
ATOM 1703 O O . LEU A 1 226 ? -12.911 -6.270 2.957 1.00 97.50 226 LEU A O 1
ATOM 1707 N N . VAL A 1 227 ? -11.532 -6.912 4.610 1.00 97.56 227 VAL A N 1
ATOM 1708 C CA . VAL A 1 227 ? -10.285 -6.726 3.852 1.00 97.56 227 VAL A CA 1
ATOM 1709 C C . VAL A 1 227 ? -10.277 -7.575 2.579 1.00 97.56 227 VAL A C 1
ATOM 1711 O O . VAL A 1 227 ? -9.877 -7.080 1.527 1.00 97.56 227 VAL A O 1
ATOM 1714 N N . ARG A 1 228 ? -10.738 -8.829 2.651 1.00 97.31 228 ARG A N 1
ATOM 1715 C CA . ARG A 1 228 ? -10.845 -9.716 1.484 1.00 97.31 228 ARG A CA 1
ATOM 1716 C C . ARG A 1 228 ? -11.930 -9.263 0.512 1.00 97.31 228 ARG A C 1
ATOM 1718 O O . ARG A 1 228 ? -11.645 -9.102 -0.669 1.00 97.31 228 ARG A O 1
ATOM 1725 N N . ALA A 1 229 ? -13.151 -9.060 1.000 1.00 97.31 229 ALA A N 1
ATOM 1726 C CA . ALA A 1 229 ? -14.313 -8.735 0.176 1.00 97.31 229 ALA A CA 1
ATOM 1727 C C . ALA A 1 229 ? -14.134 -7.413 -0.581 1.00 97.31 229 ALA A C 1
ATOM 1729 O O . ALA A 1 229 ? -14.533 -7.295 -1.736 1.00 97.31 229 ALA A O 1
ATOM 1730 N N . GLU A 1 230 ? -13.489 -6.438 0.057 1.00 96.69 230 GLU A N 1
ATOM 1731 C CA . GLU A 1 230 ? -13.233 -5.121 -0.518 1.00 96.69 230 GLU A CA 1
ATOM 1732 C C . GLU A 1 230 ? -11.885 -5.035 -1.249 1.00 96.69 230 GLU A C 1
ATOM 1734 O O . GLU A 1 230 ? -11.524 -3.944 -1.672 1.00 96.69 230 GLU A O 1
ATOM 1739 N N . ASN A 1 231 ? -11.131 -6.131 -1.410 1.00 96.50 231 ASN A N 1
ATOM 1740 C CA . ASN A 1 231 ? -9.795 -6.139 -2.031 1.00 96.50 231 ASN A CA 1
ATOM 1741 C C . ASN A 1 231 ? -8.855 -5.061 -1.454 1.00 96.50 231 ASN A C 1
ATOM 1743 O O . ASN A 1 231 ? -8.226 -4.295 -2.183 1.00 96.50 231 ASN A O 1
ATOM 1747 N N . VAL A 1 232 ? -8.797 -4.967 -0.127 1.00 97.56 232 VAL A N 1
ATOM 1748 C CA . VAL A 1 232 ? -8.009 -3.949 0.575 1.00 97.56 232 VAL A CA 1
ATOM 1749 C C . VAL A 1 232 ? -6.530 -4.314 0.537 1.00 97.56 232 VAL A C 1
ATOM 1751 O O . VAL A 1 232 ? -6.118 -5.410 0.925 1.00 97.56 232 VAL A O 1
ATOM 1754 N N . GLU A 1 233 ? -5.717 -3.356 0.112 1.00 96.94 233 GLU A N 1
ATOM 1755 C CA . GLU A 1 233 ? -4.271 -3.508 -0.042 1.00 96.94 233 GLU A CA 1
ATOM 1756 C C . GLU A 1 233 ? -3.512 -3.057 1.210 1.00 96.94 233 GLU A C 1
ATOM 1758 O O . GLU A 1 233 ? -2.452 -3.601 1.520 1.00 96.94 233 GLU A O 1
ATOM 1763 N N . LEU A 1 234 ? -4.067 -2.095 1.955 1.00 98.06 234 LEU A N 1
ATOM 1764 C CA . LEU A 1 234 ? -3.438 -1.517 3.141 1.00 98.06 234 LEU A CA 1
ATOM 1765 C C . LEU A 1 234 ? -4.458 -1.197 4.240 1.00 98.06 234 LEU A C 1
ATOM 1767 O O . LEU A 1 234 ? -5.471 -0.532 4.018 1.00 98.06 234 LEU A O 1
ATOM 1771 N N . VAL A 1 235 ? -4.132 -1.602 5.464 1.00 98.44 235 VAL A N 1
ATOM 1772 C CA . VAL A 1 235 ? -4.846 -1.228 6.686 1.00 98.44 235 VAL A CA 1
ATOM 1773 C C . VAL A 1 235 ? -4.045 -0.163 7.433 1.00 98.44 235 VAL A C 1
ATOM 1775 O O . VAL A 1 235 ? -2.873 -0.349 7.761 1.00 98.44 235 VAL A O 1
ATOM 1778 N N . VAL A 1 236 ? -4.679 0.965 7.738 1.00 98.19 236 VAL A N 1
ATOM 1779 C CA . VAL A 1 236 ? -4.054 2.084 8.451 1.00 98.19 236 VAL A CA 1
ATOM 1780 C C . VAL A 1 236 ? -4.670 2.215 9.836 1.00 98.19 236 VAL A C 1
ATOM 1782 O O . VAL A 1 236 ? -5.846 2.542 9.976 1.00 98.19 236 VAL A O 1
ATOM 1785 N N . LEU A 1 237 ? -3.869 2.029 10.881 1.00 97.69 237 LEU A N 1
ATOM 1786 C CA . LEU A 1 237 ? -4.276 2.252 12.266 1.00 97.69 237 LEU A CA 1
ATOM 1787 C C . LEU A 1 237 ? -4.166 3.747 12.588 1.00 97.69 237 LEU A C 1
ATOM 1789 O O . LEU A 1 237 ? -3.181 4.232 13.152 1.00 97.69 237 LEU A O 1
ATOM 1793 N N . ALA A 1 238 ? -5.200 4.496 12.218 1.00 96.38 238 ALA A N 1
ATOM 1794 C CA . ALA A 1 238 ? -5.35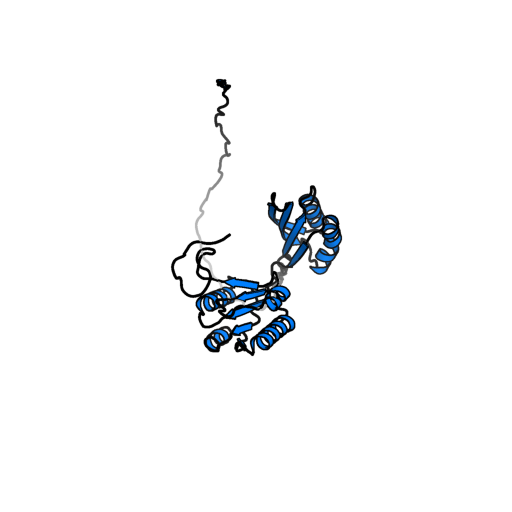8 5.912 12.513 1.00 96.38 238 ALA A CA 1
ATOM 1795 C C . ALA A 1 238 ? -5.772 6.100 13.982 1.00 96.38 238 ALA A C 1
ATOM 1797 O O . ALA A 1 238 ? -6.911 6.446 14.290 1.00 96.38 238 ALA A O 1
ATOM 1798 N N . ARG A 1 239 ? -4.827 5.861 14.905 1.00 94.38 239 ARG A N 1
ATOM 1799 C CA . ARG A 1 239 ? -5.052 5.895 16.365 1.00 94.38 239 ARG A CA 1
ATOM 1800 C C . ARG A 1 239 ? -6.074 4.857 16.842 1.00 94.38 239 ARG A C 1
ATOM 1802 O O . ARG A 1 239 ? -6.844 5.106 17.773 1.00 94.38 239 ARG A O 1
ATOM 1809 N N . TYR A 1 240 ? -6.041 3.679 16.227 1.00 96.38 240 TYR A N 1
ATOM 1810 C CA . TYR A 1 240 ? -6.727 2.501 16.740 1.00 96.38 240 TYR A CA 1
ATOM 1811 C C . TYR A 1 240 ? -6.037 2.021 18.023 1.00 96.38 240 TYR A C 1
ATOM 1813 O O . TYR A 1 240 ? -4.825 1.820 18.047 1.00 96.38 240 TYR A O 1
ATOM 1821 N N . MET A 1 241 ? -6.794 1.906 19.116 1.00 94.06 241 MET A N 1
ATOM 1822 C CA . MET A 1 241 ? -6.236 1.697 20.460 1.00 94.06 241 MET A CA 1
ATOM 1823 C C . MET A 1 241 ? -6.254 0.233 20.915 1.00 94.06 241 MET A C 1
ATOM 1825 O O . MET A 1 241 ? -5.689 -0.074 21.964 1.00 94.06 241 MET A O 1
ATOM 1829 N N . GLN A 1 242 ? -6.899 -0.667 20.165 1.00 94.56 242 GLN A N 1
ATOM 1830 C CA . GLN A 1 242 ? -6.845 -2.098 20.467 1.00 94.56 242 GLN A CA 1
ATOM 1831 C C . GLN A 1 242 ? -5.544 -2.692 19.934 1.00 94.56 242 GLN A C 1
ATOM 1833 O O . GLN A 1 242 ? -5.133 -2.428 18.805 1.00 94.56 242 GLN A O 1
ATOM 1838 N N . VAL A 1 243 ? -4.910 -3.526 20.754 1.00 94.38 243 VAL A N 1
ATOM 1839 C CA . VAL A 1 243 ? -3.750 -4.317 20.339 1.00 94.38 243 VAL A CA 1
ATOM 1840 C C . VAL A 1 243 ? -4.233 -5.391 19.370 1.00 94.38 243 VAL A C 1
ATOM 1842 O O . VAL A 1 243 ? -5.135 -6.147 19.726 1.00 94.38 243 VAL A O 1
ATOM 1845 N N . LEU A 1 244 ? -3.642 -5.479 18.181 1.00 95.56 244 LEU A N 1
ATOM 1846 C CA . LEU A 1 244 ? -3.935 -6.547 17.219 1.00 95.56 244 LEU A CA 1
ATOM 1847 C C . LEU A 1 244 ? -3.358 -7.878 17.715 1.00 95.56 244 LEU A C 1
ATOM 1849 O O . LEU A 1 244 ? -2.338 -7.884 18.404 1.00 95.56 244 LEU A O 1
ATOM 1853 N N . SER A 1 245 ? -4.014 -9.001 17.429 1.00 96.25 245 SER A N 1
ATOM 1854 C CA . SER A 1 245 ? -3.423 -10.315 17.695 1.00 96.25 245 SER A CA 1
ATOM 1855 C C . SER A 1 245 ? -2.206 -10.586 16.805 1.00 96.25 245 SER A C 1
ATOM 1857 O O . SER A 1 245 ? -2.038 -9.996 15.734 1.00 96.25 245 SER A O 1
ATOM 1859 N N . ASP A 1 246 ? -1.366 -11.524 17.241 1.00 95.56 246 ASP A N 1
ATOM 1860 C CA . ASP A 1 246 ? -0.225 -11.989 16.449 1.00 95.56 246 ASP A CA 1
ATOM 1861 C C . ASP A 1 246 ? -0.672 -12.640 15.136 1.00 95.56 246 ASP A C 1
ATOM 1863 O O . ASP A 1 246 ? 0.020 -12.534 14.124 1.00 95.56 246 ASP A O 1
ATOM 1867 N N . ASP A 1 247 ? -1.826 -13.310 15.143 1.00 95.50 247 ASP A N 1
ATOM 1868 C CA . ASP A 1 247 ? -2.387 -13.955 13.958 1.00 95.50 247 ASP A CA 1
ATOM 1869 C C . ASP A 1 247 ? -2.810 -12.919 12.910 1.00 95.50 247 ASP A C 1
ATOM 1871 O O . ASP A 1 247 ? -2.369 -12.980 11.761 1.00 95.50 247 ASP A O 1
ATOM 1875 N N . LEU A 1 248 ? -3.548 -11.887 13.331 1.00 96.06 248 LEU A N 1
ATOM 1876 C CA . LEU A 1 248 ? -3.938 -10.788 12.451 1.00 96.06 248 LEU A CA 1
ATOM 1877 C C . LEU A 1 248 ? -2.711 -10.062 11.877 1.00 96.06 248 LEU A C 1
ATOM 1879 O O . LEU A 1 248 ? -2.663 -9.778 10.678 1.00 96.06 248 LEU A O 1
ATOM 1883 N N . CYS A 1 249 ? -1.692 -9.809 12.707 1.00 96.25 249 CYS A N 1
ATOM 1884 C CA . CYS A 1 249 ? -0.437 -9.203 12.258 1.00 96.25 249 CYS A CA 1
ATOM 1885 C C . CYS A 1 249 ? 0.275 -10.049 11.191 1.00 96.25 249 CYS A C 1
ATOM 1887 O O . CYS A 1 249 ? 0.829 -9.490 10.248 1.00 96.25 249 CYS A O 1
ATOM 1889 N N . LYS A 1 250 ? 0.256 -11.384 11.309 1.00 95.31 250 LYS A N 1
ATOM 1890 C CA . LYS A 1 250 ? 0.845 -12.287 10.307 1.00 95.31 250 LYS A CA 1
ATOM 1891 C C . LYS A 1 250 ? 0.060 -12.267 8.999 1.00 95.31 250 LYS A C 1
ATOM 1893 O O . LYS A 1 250 ? 0.665 -12.130 7.939 1.00 95.31 250 LYS A O 1
ATOM 1898 N N . GLN A 1 251 ? -1.269 -12.354 9.064 1.00 94.94 251 GLN A N 1
ATOM 1899 C CA . GLN A 1 251 ? -2.130 -12.348 7.872 1.00 94.94 251 GLN A CA 1
ATOM 1900 C C . GLN A 1 251 ? -2.046 -11.031 7.080 1.00 94.94 251 GLN A C 1
ATOM 1902 O O . GLN A 1 251 ? -2.195 -11.006 5.854 1.00 94.94 251 GLN A O 1
ATOM 1907 N N . LEU A 1 252 ? -1.779 -9.925 7.774 1.00 95.06 252 LEU A N 1
ATOM 1908 C CA . LEU A 1 252 ? -1.645 -8.591 7.192 1.00 95.06 252 LEU A CA 1
ATOM 1909 C C . LEU A 1 252 ? -0.192 -8.087 7.184 1.00 95.06 252 LEU A C 1
ATOM 1911 O O . LEU A 1 252 ? 0.045 -6.883 7.082 1.00 95.06 252 LEU A O 1
ATOM 1915 N N . SER A 1 253 ? 0.790 -8.989 7.276 1.00 94.38 253 SER A N 1
ATOM 1916 C CA . SER A 1 253 ? 2.209 -8.625 7.238 1.00 94.38 253 SER A CA 1
ATOM 1917 C C . SER A 1 253 ? 2.530 -7.808 5.980 1.00 94.38 253 SER A C 1
ATOM 1919 O O . SER A 1 253 ? 2.063 -8.128 4.887 1.00 94.38 253 SER A O 1
ATOM 1921 N N . GLY A 1 254 ? 3.269 -6.708 6.145 1.00 92.88 254 GLY A N 1
ATOM 1922 C CA . GLY A 1 254 ? 3.574 -5.756 5.067 1.00 92.88 254 GLY A CA 1
ATOM 1923 C C . GLY A 1 254 ? 2.402 -4.871 4.614 1.00 92.88 254 GLY A C 1
ATOM 1924 O O . GLY A 1 254 ? 2.603 -3.990 3.787 1.00 92.88 254 GLY A O 1
ATOM 1925 N N . ARG A 1 255 ? 1.195 -5.060 5.168 1.00 96.12 255 ARG A N 1
ATOM 1926 C CA . ARG A 1 255 ? -0.047 -4.358 4.787 1.00 96.12 255 ARG A CA 1
ATOM 1927 C C . ARG A 1 255 ? -0.729 -3.648 5.958 1.00 96.12 255 ARG A C 1
ATOM 1929 O O . ARG A 1 255 ? -1.909 -3.314 5.875 1.00 96.12 255 ARG A O 1
ATOM 1936 N N . ILE A 1 256 ? -0.002 -3.403 7.049 1.00 96.94 256 ILE A N 1
ATOM 1937 C CA . ILE A 1 256 ? -0.466 -2.581 8.173 1.00 96.94 256 ILE A CA 1
ATOM 1938 C C . ILE A 1 256 ? 0.505 -1.432 8.403 1.00 96.94 256 ILE A C 1
ATOM 1940 O O . ILE A 1 256 ? 1.702 -1.649 8.584 1.00 96.94 256 ILE A O 1
ATOM 1944 N N . ILE A 1 257 ? -0.030 -0.217 8.499 1.00 96.06 257 ILE A N 1
ATOM 1945 C CA . ILE A 1 257 ? 0.702 0.950 8.995 1.00 96.06 257 ILE A CA 1
ATOM 1946 C C . ILE A 1 257 ? 0.042 1.439 10.278 1.00 96.06 257 ILE A C 1
ATOM 1948 O O . ILE A 1 257 ? -1.164 1.665 10.321 1.00 96.06 257 ILE A O 1
ATOM 1952 N N . ASN A 1 258 ? 0.842 1.645 11.324 1.00 93.44 258 ASN A N 1
ATOM 1953 C CA . ASN A 1 258 ? 0.380 2.251 12.567 1.00 93.44 258 ASN A CA 1
ATOM 1954 C C . ASN A 1 258 ? 0.806 3.717 12.660 1.00 93.44 258 ASN A C 1
ATOM 1956 O O . ASN A 1 258 ? 1.977 4.029 12.451 1.00 93.44 258 ASN A O 1
ATOM 1960 N N . ILE A 1 259 ? -0.120 4.605 13.028 1.00 86.00 259 ILE A N 1
ATOM 1961 C CA . ILE A 1 259 ? 0.166 6.029 13.216 1.00 86.00 259 ILE A CA 1
ATOM 1962 C C . ILE A 1 259 ? 0.115 6.366 14.708 1.00 86.00 259 ILE A C 1
ATOM 1964 O O . ILE A 1 259 ? -0.939 6.356 15.354 1.00 86.00 259 ILE A O 1
ATOM 1968 N N . HIS A 1 260 ? 1.274 6.718 15.260 1.00 77.06 260 HIS A N 1
ATOM 1969 C CA . HIS A 1 260 ? 1.417 7.234 16.616 1.00 77.06 260 HIS A CA 1
ATOM 1970 C C . HIS A 1 260 ? 1.786 8.726 16.588 1.00 77.06 260 HIS A C 1
ATOM 1972 O O . HIS A 1 260 ? 2.550 9.185 15.746 1.00 77.06 260 HIS A O 1
ATOM 1978 N N . HIS A 1 261 ? 1.289 9.499 17.547 1.00 68.69 261 HIS A N 1
ATOM 1979 C CA . HIS A 1 261 ? 1.580 10.934 17.675 1.00 68.69 261 HIS A CA 1
ATOM 1980 C C . HIS A 1 261 ? 2.808 11.207 18.572 1.00 68.69 261 HIS A C 1
ATOM 1982 O O . HIS A 1 261 ? 2.966 12.301 19.104 1.00 68.69 261 HIS A O 1
ATOM 1988 N N . SER A 1 262 ? 3.661 10.203 18.796 1.00 66.12 262 SER A N 1
ATOM 1989 C CA . SER A 1 262 ? 4.850 10.282 19.659 1.00 66.12 262 SER A CA 1
ATOM 1990 C C . SER A 1 262 ? 6.074 9.738 18.928 1.00 66.12 262 SER A C 1
ATOM 1992 O O . SER A 1 262 ? 5.926 8.930 18.025 1.00 66.12 262 SER A O 1
ATOM 1994 N N . PHE A 1 263 ? 7.287 10.134 19.303 1.00 65.56 263 PHE A N 1
ATOM 1995 C CA . PHE A 1 263 ? 8.494 9.532 18.730 1.00 65.56 263 PHE A CA 1
ATOM 1996 C C . PHE A 1 263 ? 8.748 8.143 19.340 1.00 65.56 263 PHE A C 1
ATOM 1998 O O . PHE A 1 263 ? 8.833 8.003 20.563 1.00 65.56 263 PHE A O 1
ATOM 2005 N N . LEU A 1 264 ? 8.895 7.112 18.502 1.00 70.62 264 LEU A N 1
ATOM 2006 C CA . LEU A 1 264 ? 9.526 5.854 18.918 1.00 70.62 264 LEU A CA 1
ATOM 2007 C C . LEU A 1 264 ? 11.047 6.074 18.994 1.00 70.62 264 LEU A C 1
ATOM 2009 O O . LEU A 1 264 ? 11.578 6.772 18.131 1.00 70.62 264 LEU A O 1
ATOM 2013 N N . PRO A 1 265 ? 11.767 5.519 19.991 1.00 59.19 265 PRO A N 1
ATOM 2014 C CA . PRO A 1 265 ? 11.367 4.479 20.949 1.00 59.19 265 PRO A CA 1
ATOM 2015 C C . PRO A 1 265 ? 10.934 5.004 22.336 1.00 59.19 265 PRO A C 1
ATOM 2017 O O . PRO A 1 265 ? 10.824 4.219 23.276 1.00 59.19 265 PRO A O 1
ATOM 2020 N N . SER A 1 266 ? 10.718 6.311 22.503 1.00 48.34 266 SER A N 1
ATOM 2021 C CA . SER A 1 266 ? 10.776 6.957 23.822 1.00 48.34 266 SER A CA 1
ATOM 2022 C C . SER A 1 266 ? 9.656 6.595 24.807 1.00 48.34 266 SER A C 1
ATOM 2024 O O . SER A 1 266 ? 9.856 6.794 26.001 1.00 48.34 266 SER A O 1
ATOM 2026 N N . PHE A 1 267 ? 8.522 6.026 24.376 1.00 48.81 267 PHE A N 1
ATOM 2027 C CA . PHE A 1 267 ? 7.439 5.621 25.287 1.00 48.81 267 PHE A CA 1
ATOM 2028 C C . PHE A 1 267 ? 6.689 4.381 24.769 1.00 48.81 267 PHE A C 1
ATOM 2030 O O . PHE A 1 267 ? 5.935 4.458 23.799 1.00 48.81 267 PHE A O 1
ATOM 2037 N N . LYS A 1 268 ? 6.870 3.223 25.421 1.00 43.00 268 LYS A N 1
ATOM 2038 C CA . LYS A 1 268 ? 6.013 2.041 25.220 1.00 43.00 268 LYS A CA 1
ATOM 2039 C C . LYS A 1 268 ? 4.761 2.170 26.102 1.00 43.00 268 LYS A C 1
ATOM 2041 O O . LYS A 1 268 ? 4.879 2.131 27.320 1.00 43.00 268 LYS A O 1
ATOM 2046 N N . GLY A 1 269 ? 3.573 2.235 25.495 1.00 50.62 269 GLY A N 1
ATOM 2047 C CA . GLY A 1 269 ? 2.293 1.949 26.167 1.00 50.62 269 GLY A CA 1
ATOM 2048 C C . GLY A 1 269 ? 1.731 3.02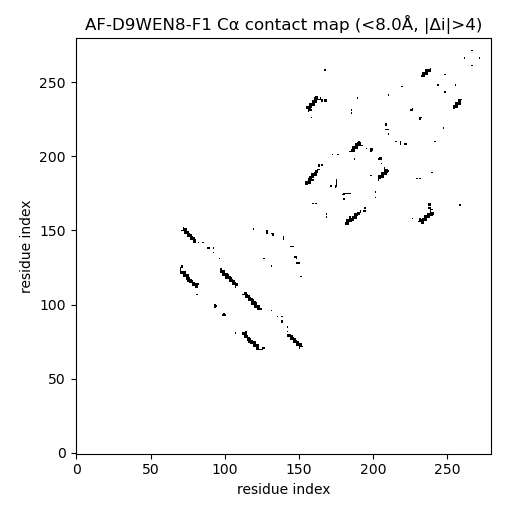6 27.112 1.00 50.62 269 GLY A C 1
ATOM 2049 O O . GLY A 1 269 ? 2.357 4.040 27.399 1.00 50.62 269 GLY A O 1
ATOM 2050 N N . ALA A 1 270 ? 0.475 2.832 27.526 1.00 47.03 270 ALA A N 1
ATOM 2051 C CA . ALA A 1 270 ? -0.371 3.833 28.176 1.00 47.03 270 ALA A CA 1
ATOM 2052 C C . ALA A 1 270 ? 0.165 4.325 29.541 1.00 47.03 270 ALA A C 1
ATOM 2054 O O . ALA A 1 270 ? 0.294 3.540 30.474 1.00 47.03 270 ALA A O 1
ATOM 2055 N N . LYS A 1 271 ? 0.338 5.654 29.644 1.00 42.44 271 LYS A N 1
ATOM 2056 C CA . LYS A 1 271 ? 0.788 6.471 30.796 1.00 42.44 271 LYS A CA 1
ATOM 2057 C C . LYS A 1 271 ? 2.281 6.317 31.171 1.00 42.44 271 LYS A C 1
ATOM 2059 O O . LYS A 1 271 ? 2.676 5.274 31.682 1.00 42.44 271 LYS A O 1
ATOM 2064 N N . PRO A 1 272 ? 3.108 7.369 30.999 1.00 39.94 272 PRO A N 1
ATOM 2065 C CA . PRO A 1 272 ? 4.517 7.331 31.375 1.00 39.94 272 PRO A CA 1
ATOM 2066 C C . PRO A 1 272 ? 4.678 7.439 32.899 1.00 39.94 272 PRO A C 1
ATOM 2068 O O . PRO A 1 272 ? 4.447 8.492 33.488 1.00 39.94 272 PRO A O 1
ATOM 2071 N N . VAL A 1 273 ? 5.099 6.344 33.529 1.00 37.69 273 VAL A N 1
ATOM 2072 C CA . VAL A 1 273 ? 5.835 6.369 34.802 1.00 37.69 273 VAL A CA 1
ATOM 2073 C C . VAL A 1 273 ? 7.326 6.396 34.427 1.00 37.69 273 VAL A C 1
ATOM 2075 O O . VAL A 1 273 ? 7.711 5.659 33.516 1.00 37.69 273 VAL A O 1
ATOM 2078 N N . PRO A 1 274 ? 8.161 7.266 35.028 1.00 31.30 274 PRO A N 1
ATOM 2079 C CA . PRO A 1 274 ? 9.558 7.421 34.622 1.00 31.30 274 PRO A CA 1
ATOM 2080 C C . PRO A 1 274 ? 10.351 6.102 34.735 1.00 31.30 274 PRO A C 1
ATOM 2082 O O . PRO A 1 274 ? 10.060 5.282 35.608 1.00 31.30 274 PRO A O 1
ATOM 2085 N N . PRO A 1 275 ? 11.341 5.882 33.848 1.00 35.19 275 PRO A N 1
ATOM 2086 C CA . PRO A 1 275 ? 11.974 4.583 33.663 1.00 35.19 275 PRO A CA 1
ATOM 2087 C C . PRO A 1 275 ? 12.911 4.227 34.825 1.00 35.19 275 PRO A C 1
ATOM 2089 O O . PRO A 1 275 ? 13.888 4.925 35.089 1.00 35.19 275 PRO A O 1
ATOM 2092 N N . GLY A 1 276 ? 12.632 3.096 35.477 1.00 32.09 276 GLY A N 1
ATOM 2093 C CA . GLY A 1 276 ? 13.622 2.322 36.229 1.00 32.09 276 GLY A CA 1
ATOM 2094 C C . GLY A 1 276 ? 14.434 1.418 35.283 1.00 32.09 276 GLY A C 1
ATOM 2095 O O . GLY A 1 276 ? 13.946 1.075 34.204 1.00 32.09 276 GLY A O 1
ATOM 2096 N N . PRO A 1 277 ? 15.679 1.052 35.632 1.00 38.22 277 PRO A N 1
ATOM 2097 C CA . PRO A 1 277 ? 16.626 0.450 34.700 1.00 38.22 277 PRO A CA 1
ATOM 2098 C C . PRO A 1 277 ? 16.411 -1.064 34.556 1.00 38.22 277 PRO A C 1
ATOM 2100 O O . PRO A 1 277 ? 16.337 -1.752 35.568 1.00 38.22 277 PRO A O 1
ATOM 2103 N N . CYS A 1 278 ? 16.378 -1.553 33.308 1.00 25.66 278 CYS A N 1
ATOM 2104 C CA . CYS A 1 278 ? 16.596 -2.934 32.803 1.00 25.66 278 CYS A CA 1
ATOM 2105 C C . CYS A 1 278 ? 15.570 -3.256 31.701 1.00 25.66 278 CYS A C 1
ATOM 2107 O O . CYS A 1 278 ? 14.415 -2.876 31.817 1.00 25.66 278 CYS A O 1
ATOM 2109 N N . ALA A 1 279 ? 15.860 -3.971 30.619 1.00 27.86 279 ALA A N 1
ATOM 2110 C CA . ALA A 1 279 ? 17.057 -4.646 30.134 1.00 27.86 279 ALA A CA 1
ATOM 2111 C C . ALA A 1 279 ? 16.926 -4.794 28.598 1.00 27.86 279 ALA A C 1
ATOM 2113 O O . ALA A 1 279 ? 15.883 -4.472 28.031 1.00 27.86 279 ALA A O 1
ATOM 2114 N N . ARG A 1 280 ? 18.038 -5.222 27.995 1.00 32.25 280 ARG A N 1
ATOM 2115 C CA . ARG A 1 280 ? 18.370 -5.397 26.570 1.00 32.25 280 ARG A CA 1
ATOM 2116 C C . ARG A 1 280 ? 17.283 -5.999 25.684 1.00 32.25 280 ARG A C 1
ATOM 2118 O O . ARG A 1 280 ? 16.586 -6.919 26.157 1.00 32.25 280 ARG A O 1
#

Sequence (280 aa):
MAGGGAGRPRRPCAAGHQRRRGPGCAAPHPGGAVDHDAGRLAAPGSGPAAVLSGVAGVRRYGVMSESHSVPDQYILTLSCPDKQGIVHAVSSFLFMTGCNIEDSQQFGDRDTKLFFMRVHFRAVSPVKVEDLRASFAAVGDSFGMDWQIHRADQKMRVVLMVSKFGHCLNDLLFRSRIGALPVEIAAVVSNHTDFQELVGSYGVPFRHIPVTKDTKAQAEAELLELVRAENVELVVLARYMQVLSDDLCKQLSGRIINIHHSFLPSFKGAKPVPPGPCAR

Organism: NCBI:txid457427

Secondary structure (DSSP, 8-state):
-------------------------PPPP---------------------------------------PPPPEEEEEEEEE--TTHHHHHHHHHHHTTEEEEEEEEEEETTTTEEEEEEEEEESS---HHHHHHHHHHHHHHHT-EEEEEETT-PEEEEEEESS--HHHHHHHHHHHTTSS-EEEEEEEESSSTTHHHHHHTT--EEE----TTTHHHHHHHHHHHHHHTT--EEEEES--SPPPHHHHHHTTTSEEEE-SS-TTS--SSS-PPPPP---

Radius of gyration: 34.15 Å; Cα contacts (8 Å, |Δi|>4): 312; chains: 1; bounding box: 91×76×92 Å

Foldseek 3Di:
DDDDDDDDDDDDDDDDDDDDDDDDDDDDDDDDDDDDDDDDDDDDDDDDDDDDDDDDDDPPPPPPPPPPPPFWKKKKKKKFQDDPCLVVLVVVLCVVQQKDWDDKDKDQDPVVNMIIIMTIITHPDDDDQVVSCVSCVVVCVVRVMPMDMDTPLDAAEEEEEAEQDCPLVVVVLVCCVVVVRRHHHQEYEYLDCNCVVVCVVSVHHYHHQHDDPVCQVVSLVVVVVSCVVSVHQAYEHSHHPDDHDPVSCVVCPVRYDYDDPDDPPPDDDDDDDDDDDDDD

InterPro domains:
  IPR002376 Formyl transferase, N-terminal [PF00551] (156-273)
  IPR002912 ACT domain [PS51671] (75-154)
  IPR004810 Formyltetrahydrofolate deformylase [NF004684] (72-272)
  IPR004810 Formyltetrahydrofolate deformylase [PR01575] (76-102)
  IPR004810 Formyltetrahydrofolate deformylase [PR01575] (108-120)
  IPR004810 Formyltetrahydrofolate deformylase [PR01575] (157-179)
  IPR004810 Formyltetrahydrofolate deformylase [PR01575] (179-206)
  IPR004810 Formyltetrahydrofolate deformylase [PTHR42706] (65-273)
  IPR036477 Formyl transferase, N-terminal domain superfamily [SSF53328] (156-273)
  IPR044074 Formyltetrahydrofolate deformylase, ACT domain [cd04875] (75-147)
  IPR045865 ACT-like domain [SSF55021] (73-153)

pLDDT: mean 77.25, std 27.67, range [25.66, 98.69]

Mean predicted aligned error: 15.72 Å